Protein AF-A0A959ERG4-F1 (afdb_monomer)

Structure (mmCIF, N/CA/C/O backbone):
data_AF-A0A959ERG4-F1
#
_entry.id   AF-A0A959ERG4-F1
#
loop_
_atom_site.group_PDB
_atom_site.id
_atom_site.type_symbol
_atom_site.label_atom_id
_atom_site.label_alt_id
_atom_site.label_comp_id
_atom_site.label_asym_id
_atom_site.label_entity_id
_atom_site.label_seq_id
_atom_site.pdbx_PDB_ins_code
_atom_site.Cartn_x
_atom_site.Cartn_y
_atom_site.Cartn_z
_atom_site.occupancy
_atom_site.B_iso_or_equiv
_atom_site.auth_seq_id
_atom_site.auth_comp_id
_atom_site.auth_asym_id
_atom_site.auth_atom_id
_atom_site.pdbx_PDB_model_num
ATOM 1 N N . THR A 1 1 ? 15.433 18.569 -27.562 1.00 82.06 1 THR A N 1
ATOM 2 C CA . THR A 1 1 ? 14.697 19.098 -26.391 1.00 82.06 1 THR A CA 1
ATOM 3 C C . THR A 1 1 ? 14.035 17.943 -25.665 1.00 82.06 1 THR A C 1
ATOM 5 O O . THR A 1 1 ? 13.613 16.996 -26.317 1.00 82.06 1 THR A O 1
ATOM 8 N N . ILE A 1 2 ? 14.019 17.959 -24.331 1.00 89.12 2 ILE A N 1
ATOM 9 C CA . ILE A 1 2 ? 13.422 16.884 -23.520 1.00 89.12 2 ILE A CA 1
ATOM 10 C C . ILE A 1 2 ? 11.922 17.159 -23.371 1.00 89.12 2 ILE A C 1
ATOM 12 O O . ILE A 1 2 ? 11.531 18.293 -23.114 1.00 89.12 2 ILE A O 1
ATOM 16 N N . ASN A 1 3 ? 11.083 16.135 -23.542 1.00 95.19 3 ASN A N 1
ATOM 17 C CA . ASN A 1 3 ? 9.641 16.254 -23.331 1.00 95.19 3 ASN A CA 1
ATOM 18 C C . ASN A 1 3 ? 9.322 16.288 -21.826 1.00 95.19 3 ASN A C 1
ATOM 20 O O . ASN A 1 3 ? 9.803 15.438 -21.074 1.00 95.19 3 ASN A O 1
ATOM 24 N N . ASN A 1 4 ? 8.458 17.214 -21.402 1.00 95.62 4 ASN A N 1
ATOM 25 C CA . ASN A 1 4 ? 8.018 17.360 -20.010 1.00 95.62 4 ASN A CA 1
ATOM 26 C C . ASN A 1 4 ? 7.437 16.068 -19.416 1.00 95.62 4 ASN A C 1
ATOM 28 O O . ASN A 1 4 ? 7.627 15.821 -18.228 1.00 95.62 4 ASN A O 1
ATOM 32 N N . LYS A 1 5 ? 6.826 15.198 -20.235 1.00 95.00 5 LYS A N 1
ATOM 33 C CA . LYS A 1 5 ? 6.317 13.892 -19.781 1.00 95.00 5 LYS A CA 1
ATOM 34 C C . LYS A 1 5 ? 7.391 13.042 -19.095 1.00 95.00 5 LYS A C 1
ATOM 36 O O . LYS A 1 5 ? 7.087 12.317 -18.156 1.00 95.00 5 LYS A O 1
ATOM 41 N N . HIS A 1 6 ? 8.650 13.122 -19.533 1.00 93.38 6 HIS A N 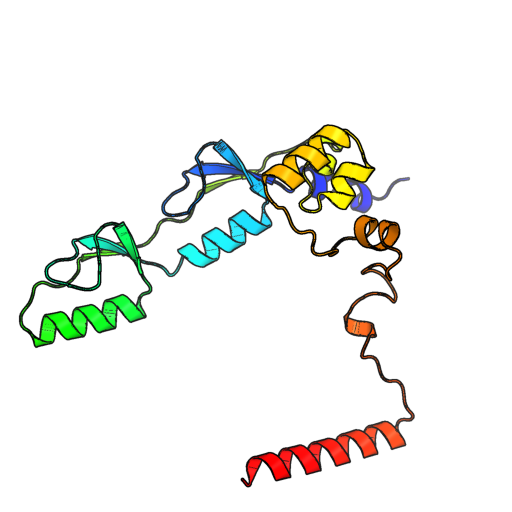1
ATOM 42 C CA . HIS A 1 6 ? 9.737 12.362 -18.904 1.00 93.38 6 HIS A CA 1
ATOM 43 C C . HIS A 1 6 ? 10.041 12.882 -17.496 1.00 93.38 6 HIS A C 1
ATOM 45 O O . HIS A 1 6 ? 10.250 12.095 -16.576 1.00 93.38 6 HIS A O 1
ATOM 51 N N . ILE A 1 7 ? 10.027 14.205 -17.328 1.00 93.81 7 ILE A N 1
ATOM 52 C CA . ILE A 1 7 ? 10.263 14.857 -16.038 1.00 93.81 7 ILE A CA 1
ATOM 53 C C . ILE A 1 7 ? 9.103 14.547 -15.087 1.00 93.81 7 ILE A C 1
ATOM 55 O O . ILE A 1 7 ? 9.338 14.167 -13.945 1.00 93.81 7 ILE A O 1
ATOM 59 N N . GLU A 1 8 ? 7.862 14.615 -15.569 1.00 95.31 8 GLU A N 1
ATOM 60 C CA . GLU A 1 8 ? 6.663 14.302 -14.785 1.00 95.31 8 GLU A CA 1
ATOM 61 C C . GLU A 1 8 ? 6.685 12.869 -14.238 1.00 95.31 8 GLU A C 1
ATOM 63 O O . GLU A 1 8 ? 6.425 12.646 -13.056 1.00 95.31 8 GLU A O 1
ATOM 68 N N . VAL A 1 9 ? 7.068 11.893 -15.068 1.00 93.75 9 VAL A N 1
ATOM 69 C CA . VAL A 1 9 ? 7.185 10.493 -14.633 1.00 93.75 9 VAL A CA 1
ATOM 70 C C . VAL A 1 9 ? 8.247 10.335 -13.540 1.00 93.75 9 VAL A C 1
ATOM 72 O O . VAL A 1 9 ? 8.024 9.581 -12.593 1.00 93.75 9 VAL A O 1
ATOM 75 N N . ILE A 1 10 ? 9.369 11.060 -13.618 1.00 92.88 10 ILE A N 1
ATOM 76 C CA . ILE A 1 10 ? 10.417 11.036 -12.583 1.00 92.88 10 ILE A CA 1
ATOM 77 C C . ILE A 1 10 ? 9.920 11.686 -11.287 1.00 92.88 10 ILE A C 1
ATOM 79 O O . ILE A 1 10 ? 10.049 11.092 -10.217 1.00 92.88 10 ILE A O 1
ATOM 83 N N . VAL A 1 11 ? 9.303 12.868 -11.370 1.00 93.62 11 VAL A N 1
ATOM 84 C CA . VAL A 1 11 ? 8.758 13.579 -10.200 1.00 93.62 11 VAL A CA 1
ATOM 85 C C . VAL A 1 11 ? 7.672 12.745 -9.518 1.00 93.62 11 VAL A C 1
ATOM 87 O O . VAL A 1 11 ? 7.638 12.653 -8.292 1.00 93.62 11 VAL A O 1
ATOM 90 N N . ARG A 1 12 ? 6.847 12.029 -10.291 1.00 92.56 12 ARG A N 1
ATOM 91 C CA . ARG A 1 12 ? 5.874 11.075 -9.746 1.00 92.56 12 ARG A CA 1
ATOM 92 C C . ARG A 1 12 ? 6.537 9.973 -8.913 1.00 92.56 12 ARG A C 1
ATOM 94 O O . ARG A 1 12 ? 5.977 9.587 -7.892 1.00 92.56 12 ARG A O 1
ATOM 101 N N . GLN A 1 13 ? 7.714 9.479 -9.307 1.00 91.31 13 GLN A N 1
ATOM 102 C CA . GLN A 1 13 ? 8.467 8.504 -8.502 1.00 91.31 13 GLN A CA 1
ATOM 103 C C . GLN A 1 13 ? 9.079 9.128 -7.240 1.00 91.31 13 GLN A C 1
ATOM 105 O O . GLN A 1 13 ? 9.185 8.459 -6.213 1.00 91.31 13 GLN A O 1
ATOM 110 N N . MET A 1 14 ? 9.439 10.411 -7.285 1.00 94.06 14 MET A N 1
ATOM 111 C CA . MET A 1 14 ? 9.925 11.154 -6.117 1.00 94.06 14 MET A CA 1
ATOM 112 C C . MET A 1 14 ? 8.823 11.403 -5.071 1.00 94.06 14 MET A C 1
ATOM 114 O O . MET A 1 14 ? 9.128 11.475 -3.884 1.00 94.06 14 MET A O 1
ATOM 118 N N . MET A 1 15 ? 7.553 11.476 -5.489 1.00 92.69 15 MET A N 1
ATOM 119 C CA . MET A 1 15 ? 6.373 11.689 -4.629 1.00 92.69 15 MET A CA 1
ATOM 120 C C . MET A 1 15 ? 5.584 10.402 -4.312 1.00 92.69 15 MET A C 1
ATOM 122 O O . MET A 1 15 ? 4.382 10.449 -4.044 1.00 92.69 15 MET A O 1
ATOM 126 N N . ARG A 1 16 ? 6.220 9.226 -4.389 1.00 91.38 16 ARG A N 1
ATOM 127 C CA . ARG A 1 16 ? 5.531 7.932 -4.209 1.00 91.38 16 ARG A CA 1
ATOM 128 C C . ARG A 1 16 ? 5.074 7.669 -2.767 1.00 91.38 16 ARG A C 1
ATOM 130 O O . ARG A 1 16 ? 4.177 6.859 -2.555 1.00 91.38 16 ARG A O 1
ATOM 137 N N . ARG A 1 17 ? 5.673 8.351 -1.788 1.00 92.75 17 ARG A N 1
ATOM 138 C CA . ARG A 1 17 ? 5.403 8.164 -0.357 1.00 92.75 17 ARG A CA 1
ATOM 139 C C . ARG A 1 17 ? 4.679 9.364 0.238 1.00 92.75 17 ARG A C 1
ATOM 141 O O . ARG A 1 17 ? 4.804 10.488 -0.250 1.00 92.75 17 ARG A O 1
ATOM 148 N N . VAL A 1 18 ? 3.940 9.101 1.302 1.00 94.94 18 VAL A N 1
ATOM 149 C CA . VAL A 1 18 ? 3.249 10.108 2.110 1.00 94.94 18 VAL A CA 1
ATOM 150 C C . VAL A 1 18 ? 3.709 9.983 3.555 1.00 94.94 18 VAL A C 1
ATOM 152 O O . VAL A 1 18 ? 4.117 8.901 3.979 1.00 94.94 18 VAL A O 1
ATOM 155 N N . GLN A 1 19 ? 3.701 11.093 4.282 1.00 95.81 19 GLN A N 1
ATOM 156 C CA . GLN A 1 19 ? 3.965 11.121 5.713 1.00 95.81 19 GLN A CA 1
ATOM 157 C C . GLN A 1 19 ? 2.633 11.209 6.453 1.00 95.81 19 GLN A C 1
ATOM 159 O O . GLN A 1 19 ? 1.814 12.066 6.129 1.00 95.81 19 GLN A O 1
ATOM 164 N N . ILE A 1 20 ? 2.412 10.311 7.407 1.00 96.88 20 ILE A N 1
ATOM 165 C CA . ILE A 1 20 ? 1.188 10.283 8.209 1.00 96.88 20 ILE A CA 1
ATOM 166 C C . ILE A 1 20 ? 1.205 11.449 9.198 1.00 96.88 20 ILE A C 1
ATOM 168 O O . ILE A 1 20 ? 2.180 11.619 9.930 1.00 96.88 20 ILE A O 1
ATOM 172 N N . GLU A 1 21 ? 0.137 12.245 9.197 1.00 95.62 21 GLU A N 1
ATOM 173 C CA . GLU A 1 21 ? -0.056 13.360 10.132 1.00 95.62 21 GLU A CA 1
ATOM 174 C C . GLU A 1 21 ? -0.930 12.929 11.307 1.00 95.62 21 GLU A C 1
ATOM 176 O O . GLU A 1 21 ? -0.512 13.059 12.447 1.00 95.62 21 GLU A O 1
ATOM 181 N N . ASP A 1 22 ? -2.097 12.346 11.034 1.00 94.31 22 ASP A N 1
ATOM 182 C CA . ASP A 1 22 ? -2.962 11.736 12.045 1.00 94.31 22 ASP A CA 1
ATOM 183 C C . ASP A 1 22 ? -3.301 10.302 11.609 1.00 94.31 22 ASP A C 1
ATOM 185 O O . ASP A 1 22 ? -3.833 10.112 10.510 1.00 94.31 22 ASP A O 1
ATOM 189 N N . PRO A 1 23 ? -2.991 9.273 12.416 1.00 93.44 23 PRO A N 1
ATOM 190 C CA . PRO A 1 23 ? -3.322 7.891 12.085 1.00 93.44 23 PRO A CA 1
ATOM 191 C C . PRO A 1 23 ? -4.824 7.568 12.185 1.00 93.44 23 PRO A C 1
ATOM 193 O O . PRO A 1 23 ? -5.255 6.558 11.621 1.00 93.44 23 PRO A O 1
ATOM 196 N N . GLY A 1 24 ? -5.636 8.380 12.869 1.00 91.62 24 GLY A N 1
ATOM 197 C CA . GLY A 1 24 ? -7.056 8.093 13.085 1.00 91.62 24 GLY A CA 1
ATOM 198 C C . GLY A 1 24 ? -7.283 6.717 13.728 1.00 91.62 24 GLY A C 1
ATOM 199 O O . GLY A 1 24 ? -6.637 6.362 14.712 1.00 91.62 24 GLY A O 1
ATOM 200 N N . ASP A 1 25 ? -8.188 5.920 13.150 1.00 91.50 25 ASP A N 1
ATOM 201 C CA . ASP A 1 25 ? -8.459 4.529 13.554 1.00 91.50 25 ASP A CA 1
ATOM 202 C C . ASP A 1 25 ? -7.743 3.491 12.662 1.00 91.50 25 ASP A C 1
ATOM 204 O O . ASP A 1 25 ? -8.115 2.313 12.634 1.00 91.50 25 ASP A O 1
ATOM 208 N N . THR A 1 26 ? -6.739 3.916 11.888 1.00 92.38 26 THR A N 1
ATOM 209 C CA . THR A 1 26 ? -5.926 3.012 11.063 1.00 92.38 26 THR A CA 1
ATOM 210 C C . THR A 1 26 ? -4.827 2.329 11.889 1.00 92.38 26 THR A C 1
ATOM 212 O O . THR A 1 26 ? -4.652 2.564 13.082 1.00 92.38 26 THR A O 1
ATOM 215 N N . THR A 1 27 ? -4.052 1.464 11.238 1.00 90.81 27 THR A N 1
ATOM 216 C CA . THR A 1 27 ? -2.879 0.797 11.824 1.00 90.81 27 THR A CA 1
ATOM 217 C C . THR A 1 27 ? -1.589 1.613 11.718 1.00 90.81 27 THR A C 1
ATOM 219 O O . THR A 1 27 ? -0.541 1.121 12.132 1.00 90.81 27 THR A O 1
ATOM 222 N N . PHE A 1 28 ? -1.630 2.801 11.109 1.00 94.75 28 PHE A N 1
ATOM 223 C CA . PHE A 1 28 ? -0.440 3.615 10.875 1.00 94.75 28 PHE A CA 1
ATOM 224 C C . PHE A 1 28 ? 0.087 4.263 12.155 1.00 94.75 28 PHE A C 1
ATOM 226 O O . PHE A 1 28 ? -0.643 4.443 13.129 1.00 94.75 28 PHE A O 1
ATOM 233 N N . LEU A 1 29 ? 1.362 4.654 12.127 1.00 93.94 29 LEU A N 1
ATOM 234 C CA . LEU A 1 29 ? 1.975 5.459 13.178 1.00 93.94 29 LEU A CA 1
ATOM 235 C C . LEU A 1 29 ? 2.126 6.917 12.732 1.00 93.94 29 LEU A C 1
ATOM 237 O O . LEU A 1 29 ? 2.429 7.210 11.575 1.00 93.94 29 LEU A O 1
ATOM 241 N N . GLU A 1 30 ? 1.950 7.843 13.672 1.00 93.88 30 GLU A N 1
ATOM 242 C CA . GLU A 1 30 ? 2.166 9.270 13.434 1.00 93.88 30 GLU A CA 1
ATOM 243 C C . GLU A 1 30 ? 3.612 9.544 12.984 1.00 93.88 30 GLU A C 1
ATOM 245 O O . GLU A 1 30 ? 4.578 9.024 13.550 1.00 93.88 30 GLU A O 1
ATOM 250 N N . GLY A 1 31 ? 3.771 10.347 11.931 1.00 92.81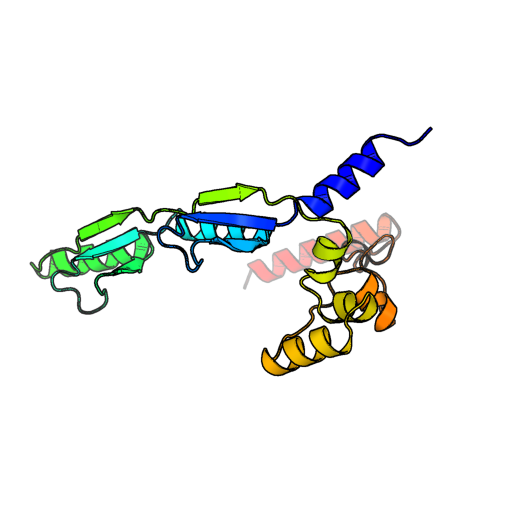 31 GLY A N 1
ATOM 251 C CA . GLY A 1 31 ? 5.065 10.686 11.342 1.00 92.81 31 GLY A CA 1
ATOM 252 C C . GLY A 1 31 ? 5.698 9.582 10.490 1.00 92.81 31 GLY A C 1
ATOM 253 O O . GLY A 1 31 ? 6.757 9.813 9.895 1.00 92.81 31 GLY A O 1
ATOM 254 N N . GLU A 1 32 ? 5.074 8.406 10.387 1.00 92.62 32 GLU A N 1
ATOM 255 C CA . GLU A 1 32 ? 5.557 7.315 9.549 1.00 92.62 32 GLU A CA 1
ATOM 256 C C . GLU A 1 32 ? 5.482 7.684 8.062 1.00 92.62 32 GLU A C 1
ATOM 258 O O . GLU A 1 32 ? 4.521 8.291 7.588 1.00 92.62 32 GLU A O 1
ATOM 263 N N . ALA A 1 33 ? 6.511 7.309 7.299 1.00 92.50 33 ALA A N 1
ATOM 264 C CA . ALA A 1 33 ? 6.492 7.434 5.849 1.00 92.50 33 ALA A CA 1
ATOM 265 C C . ALA A 1 33 ? 6.011 6.119 5.231 1.00 92.50 33 ALA A C 1
ATOM 267 O O . ALA A 1 33 ? 6.747 5.132 5.240 1.00 92.50 33 ALA A O 1
ATOM 268 N N . VAL A 1 34 ? 4.838 6.117 4.611 1.00 93.00 34 VAL A N 1
ATOM 269 C CA . VAL A 1 34 ? 4.248 4.925 3.982 1.00 93.00 34 VAL A CA 1
ATOM 270 C C . VAL A 1 34 ? 4.125 5.100 2.472 1.00 93.00 34 VAL A C 1
ATOM 272 O O . VAL A 1 34 ? 4.256 6.205 1.935 1.00 93.00 34 VAL A O 1
ATOM 275 N N . GLU A 1 35 ? 3.949 3.997 1.751 1.00 92.56 35 GLU A N 1
ATOM 276 C CA . GLU A 1 35 ? 3.668 4.053 0.317 1.00 92.56 35 GLU A CA 1
ATOM 277 C C . GLU A 1 35 ? 2.277 4.645 0.080 1.00 92.56 35 GLU A C 1
ATOM 279 O O . GLU A 1 35 ? 1.311 4.287 0.748 1.00 92.56 35 GLU A O 1
ATOM 284 N N . LYS A 1 36 ? 2.152 5.543 -0.905 1.00 92.56 36 LYS A N 1
ATOM 285 C CA . LYS A 1 36 ? 0.877 6.222 -1.178 1.00 92.56 36 LYS A CA 1
ATOM 286 C C . LYS A 1 36 ? -0.251 5.240 -1.504 1.00 92.56 36 LYS A C 1
ATOM 288 O O . LYS A 1 36 ? -1.396 5.511 -1.170 1.00 92.56 36 LYS A O 1
ATOM 293 N N . TRP A 1 37 ? 0.063 4.127 -2.170 1.00 91.88 37 TRP A N 1
ATOM 294 C CA . TRP A 1 37 ? -0.926 3.093 -2.478 1.00 91.88 37 TRP A CA 1
ATOM 295 C C . TRP A 1 37 ? -1.451 2.406 -1.213 1.00 91.88 37 TRP A C 1
ATOM 297 O O . TRP A 1 37 ? -2.657 2.312 -1.041 1.00 91.88 37 TRP A O 1
ATOM 307 N N . GLU A 1 38 ? -0.552 2.003 -0.314 1.00 91.50 38 GLU A N 1
ATOM 308 C CA . GLU A 1 38 ? -0.899 1.359 0.959 1.00 91.50 38 GLU A CA 1
ATOM 309 C C . GLU A 1 38 ? -1.727 2.290 1.854 1.00 91.50 38 GLU A C 1
ATOM 311 O O . GLU A 1 38 ? -2.714 1.865 2.446 1.00 91.50 38 GLU A O 1
ATOM 316 N N . PHE A 1 39 ? -1.384 3.582 1.883 1.00 94.69 39 PHE A N 1
ATOM 317 C CA . PHE A 1 39 ? -2.182 4.603 2.564 1.00 94.69 39 PHE A CA 1
ATOM 318 C C . PHE A 1 39 ? -3.617 4.683 2.030 1.00 94.69 39 PHE A C 1
ATOM 320 O O . PHE A 1 39 ? -4.564 4.684 2.812 1.00 94.69 39 PHE A O 1
ATOM 327 N N . VAL A 1 40 ? -3.778 4.748 0.704 1.00 93.88 40 VAL A N 1
ATOM 328 C CA . VAL A 1 40 ? -5.104 4.830 0.070 1.00 93.88 40 VAL A CA 1
ATOM 329 C C . VAL A 1 40 ? -5.907 3.558 0.339 1.00 93.88 40 VAL A C 1
ATOM 331 O O . VAL A 1 40 ? -7.040 3.650 0.790 1.00 93.88 40 VAL A O 1
ATOM 334 N N . GLU A 1 41 ? -5.303 2.386 0.146 1.00 93.69 41 GLU A N 1
ATOM 335 C CA . GLU A 1 41 ? -5.949 1.090 0.372 1.00 93.69 41 GLU A CA 1
ATOM 336 C C . GLU A 1 41 ? -6.433 0.926 1.821 1.00 93.69 41 GLU A C 1
ATOM 338 O O . GLU A 1 41 ? -7.569 0.512 2.060 1.00 93.69 41 GLU A O 1
ATOM 343 N N . GLN A 1 42 ? -5.605 1.306 2.796 1.00 92.81 42 GLN A N 1
ATOM 344 C CA . GLN A 1 42 ? -5.966 1.205 4.208 1.00 92.81 42 GLN A CA 1
ATOM 345 C C . GLN A 1 42 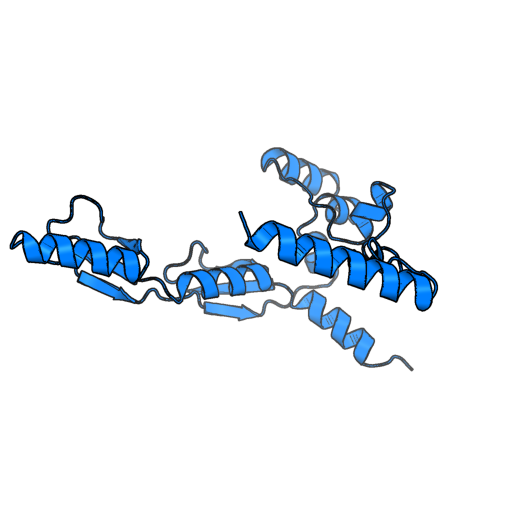? -7.056 2.208 4.608 1.00 92.81 42 GLN A C 1
ATOM 347 O O . GLN A 1 42 ? -7.947 1.875 5.394 1.00 92.81 42 GLN A O 1
ATOM 352 N N . ASN A 1 43 ? -7.023 3.422 4.057 1.00 93.19 43 ASN A N 1
ATOM 353 C CA . ASN A 1 43 ? -8.067 4.415 4.296 1.00 93.19 43 ASN A CA 1
ATOM 354 C C . ASN A 1 43 ? -9.409 3.996 3.693 1.00 93.19 43 ASN A C 1
ATOM 356 O O . ASN A 1 43 ? -10.433 4.114 4.367 1.00 93.19 43 ASN A O 1
ATOM 360 N N . ASP A 1 44 ? -9.399 3.454 2.475 1.00 92.81 44 ASP A N 1
ATOM 361 C CA . ASP A 1 44 ? -10.597 2.917 1.828 1.00 92.81 44 ASP A CA 1
ATOM 362 C C . ASP A 1 44 ? -11.181 1.754 2.651 1.00 92.81 44 ASP A C 1
ATOM 364 O O . ASP A 1 44 ? -12.394 1.664 2.841 1.00 92.81 44 ASP A O 1
ATOM 368 N N . TRP A 1 45 ? -10.329 0.897 3.228 1.00 90.62 45 TRP A N 1
ATOM 369 C CA . TRP A 1 45 ? -10.764 -0.202 4.098 1.00 90.62 45 TRP A CA 1
ATOM 370 C C . TRP A 1 45 ? -11.385 0.263 5.425 1.00 90.62 45 TRP A C 1
ATOM 372 O O . TRP A 1 45 ? -12.299 -0.392 5.942 1.00 90.62 45 TRP A O 1
ATOM 382 N N . ILE A 1 46 ? -10.890 1.363 6.002 1.00 90.88 46 ILE A N 1
ATOM 383 C CA . ILE A 1 46 ? -11.420 1.943 7.247 1.00 90.88 46 ILE A CA 1
ATOM 384 C C . ILE A 1 46 ? -12.729 2.702 7.015 1.00 90.88 46 ILE A C 1
ATOM 386 O O . ILE A 1 46 ? -13.585 2.680 7.899 1.00 90.88 46 ILE A O 1
ATOM 390 N N . TYR A 1 47 ? -12.913 3.328 5.852 1.00 87.94 47 TYR A N 1
ATOM 391 C CA . TYR A 1 47 ? -14.015 4.259 5.583 1.00 87.94 47 TYR A CA 1
ATOM 392 C C . TYR A 1 47 ? -15.413 3.706 5.931 1.00 87.94 47 TYR A C 1
ATOM 394 O O . TYR A 1 47 ? -16.225 4.393 6.550 1.00 87.94 47 TYR A O 1
ATOM 402 N N . ASP A 1 48 ? -15.680 2.434 5.622 1.00 87.69 48 ASP A N 1
ATOM 403 C CA . ASP A 1 48 ? -16.986 1.797 5.867 1.00 87.69 48 ASP A CA 1
ATOM 404 C C . ASP A 1 48 ? -17.138 1.173 7.268 1.00 87.69 48 ASP A C 1
ATOM 406 O O . ASP A 1 48 ? -18.184 0.598 7.611 1.00 87.69 48 ASP A O 1
ATOM 410 N N . LYS A 1 49 ? -16.098 1.247 8.101 1.00 91.00 49 LYS A N 1
ATOM 411 C CA . LYS A 1 49 ? -16.077 0.613 9.420 1.00 91.00 49 LYS A CA 1
ATOM 412 C C . LYS A 1 49 ? -16.598 1.536 10.504 1.00 91.00 49 LYS A C 1
ATOM 414 O O . LYS A 1 49 ? -16.614 2.760 10.398 1.00 91.00 49 LYS A O 1
ATOM 419 N N . LYS A 1 50 ? -17.055 0.905 11.581 1.00 90.88 50 LYS A N 1
ATOM 420 C CA . LYS A 1 50 ? -17.531 1.562 12.793 1.00 90.88 50 LYS A CA 1
ATOM 421 C C . LYS A 1 50 ? -16.681 1.098 13.963 1.00 90.88 50 LYS A C 1
ATOM 423 O O . LYS A 1 50 ? -16.316 -0.075 14.035 1.00 90.88 50 LYS A O 1
ATOM 428 N N . VAL A 1 51 ? -16.378 2.012 14.871 1.00 90.75 51 VAL A N 1
ATOM 429 C CA . VAL A 1 51 ? -15.653 1.718 16.106 1.00 90.75 51 VAL A CA 1
ATOM 430 C C . VAL A 1 51 ? -16.663 1.604 17.236 1.00 90.75 51 VAL A C 1
ATOM 432 O O . VAL A 1 51 ? -17.494 2.494 17.438 1.00 90.75 51 VAL A O 1
ATOM 435 N N . VAL A 1 52 ? -16.600 0.502 17.978 1.00 90.94 52 VAL A N 1
ATOM 436 C CA . VAL A 1 52 ? -17.421 0.306 19.176 1.00 90.94 52 VAL A CA 1
ATOM 437 C C . VAL A 1 52 ? -16.900 1.216 20.286 1.00 90.94 52 VAL A C 1
ATOM 439 O O . VAL A 1 52 ? -15.754 1.083 20.703 1.00 90.94 52 VAL A O 1
ATOM 442 N N . VAL A 1 53 ? -17.726 2.140 20.772 1.00 89.25 53 VAL A N 1
ATOM 443 C CA . VAL A 1 53 ? -17.374 3.002 21.916 1.00 89.25 53 VAL A CA 1
ATOM 444 C C . VAL A 1 53 ? -17.703 2.284 23.218 1.00 89.25 53 VAL A C 1
ATOM 446 O O . VAL A 1 53 ? -16.909 2.288 24.152 1.00 89.25 53 VAL A O 1
ATOM 449 N N . ASP A 1 54 ? -18.864 1.635 23.251 1.00 85.81 54 ASP A N 1
ATOM 450 C CA . ASP A 1 54 ? -19.370 0.918 24.412 1.00 85.81 54 ASP A CA 1
ATOM 451 C C . ASP A 1 54 ? -20.056 -0.365 23.943 1.00 85.81 54 ASP A C 1
ATOM 453 O O . ASP A 1 54 ? -20.921 -0.334 23.063 1.00 85.81 54 ASP A O 1
ATOM 457 N N . ALA A 1 55 ? -19.625 -1.492 24.504 1.00 82.56 55 ALA A N 1
ATOM 458 C CA . ALA A 1 55 ? -20.098 -2.819 24.130 1.00 82.56 55 ALA A CA 1
ATOM 459 C C . ALA A 1 55 ? -21.440 -3.192 24.783 1.00 82.56 55 ALA A C 1
ATOM 461 O O . ALA A 1 55 ? -22.030 -4.197 24.376 1.00 82.56 55 ALA A O 1
ATOM 462 N N . GLY A 1 56 ? -21.928 -2.409 25.756 1.00 84.69 56 GLY A N 1
ATOM 463 C CA . GLY A 1 56 ? -23.136 -2.746 26.513 1.00 84.69 56 GLY A CA 1
ATOM 464 C C . GLY A 1 56 ? -23.022 -4.149 27.120 1.00 84.69 56 GLY A C 1
ATOM 465 O O . GLY A 1 56 ? -22.025 -4.472 27.765 1.00 84.69 56 GLY A O 1
ATOM 466 N N . GLU A 1 57 ? -24.001 -5.017 26.838 1.00 80.06 57 GLU A N 1
ATOM 467 C CA . GLU A 1 57 ? -23.996 -6.430 27.262 1.00 80.06 57 GLU A CA 1
ATOM 468 C C . GLU A 1 57 ? -23.713 -7.429 26.117 1.00 80.06 57 GLU A C 1
ATOM 470 O O . GLU A 1 57 ? -24.085 -8.611 26.189 1.00 80.06 57 GLU A O 1
ATOM 475 N N . SER A 1 58 ? -23.066 -6.985 25.032 1.00 77.38 58 SER A N 1
ATOM 476 C CA . SER A 1 58 ? -22.611 -7.903 23.980 1.00 77.38 58 SER A CA 1
ATOM 477 C C . SER A 1 58 ? -21.506 -8.819 24.501 1.00 77.38 58 SER A C 1
ATOM 479 O O . SER A 1 58 ? -20.492 -8.369 25.025 1.00 77.38 58 SER A O 1
ATOM 481 N N . ALA A 1 59 ? -21.656 -10.128 24.285 1.00 77.62 59 ALA A N 1
ATOM 482 C CA . ALA A 1 59 ? -20.593 -11.097 24.559 1.00 77.62 59 ALA A CA 1
ATOM 483 C C . ALA A 1 59 ? -19.551 -11.177 23.426 1.00 77.62 59 ALA A C 1
ATOM 485 O O . ALA A 1 59 ? -18.488 -11.773 23.602 1.00 77.62 59 ALA A O 1
ATOM 486 N N . LYS A 1 60 ? -19.866 -10.624 22.245 1.00 82.94 60 LYS A N 1
ATOM 487 C CA . LYS A 1 60 ? -19.047 -10.762 21.032 1.00 82.94 60 LYS A CA 1
ATOM 488 C C . LYS A 1 60 ? -18.222 -9.525 20.718 1.00 82.94 60 LYS A C 1
ATOM 490 O O . LYS A 1 60 ? -17.126 -9.666 20.180 1.00 82.94 60 LYS A O 1
ATOM 495 N N . LEU A 1 61 ? -18.749 -8.338 21.009 1.00 86.31 61 LEU A N 1
ATOM 496 C CA . LEU A 1 61 ? -18.097 -7.074 20.689 1.00 86.31 61 LEU A CA 1
ATOM 497 C C . LEU A 1 61 ? -17.378 -6.511 21.909 1.00 86.31 61 LEU A C 1
ATOM 499 O O . LEU A 1 61 ? -17.860 -6.615 23.033 1.00 86.31 61 LEU A O 1
ATOM 503 N N . ARG A 1 62 ? -16.209 -5.912 21.678 1.00 87.38 62 ARG A N 1
ATOM 504 C CA . ARG A 1 62 ? -15.429 -5.226 22.715 1.00 87.38 62 ARG A CA 1
ATOM 505 C C . ARG A 1 62 ? -15.296 -3.738 22.385 1.00 87.38 62 ARG A C 1
ATOM 507 O O . ARG A 1 62 ? -15.226 -3.400 21.201 1.00 87.38 62 ARG A O 1
ATOM 514 N N . PRO A 1 63 ? -15.215 -2.852 23.395 1.00 87.88 63 PRO A N 1
ATOM 515 C CA . PRO A 1 63 ? -14.896 -1.446 23.166 1.00 87.88 63 PRO A CA 1
ATOM 516 C C . PRO A 1 63 ? -13.570 -1.300 22.406 1.00 87.88 63 PRO A C 1
ATOM 518 O O . PRO A 1 63 ? -12.616 -2.032 22.666 1.00 87.88 63 PRO A O 1
ATOM 521 N N . GLY A 1 64 ? -13.526 -0.383 21.442 1.00 86.06 64 GLY A N 1
ATOM 522 C CA . GLY A 1 64 ? -12.388 -0.139 20.552 1.00 86.06 64 GLY A CA 1
ATOM 523 C C . GLY A 1 64 ? -12.311 -1.053 19.324 1.00 86.06 64 GLY A C 1
ATOM 524 O O . GLY A 1 64 ? -11.447 -0.854 18.475 1.00 86.06 64 GLY A O 1
ATOM 525 N N . GLN A 1 65 ? -13.196 -2.043 19.180 1.00 87.81 65 GLN A N 1
ATOM 526 C CA . GLN A 1 65 ? -13.169 -2.945 18.029 1.00 87.81 65 GLN A CA 1
ATOM 527 C C . GLN A 1 65 ? -13.744 -2.282 16.767 1.00 87.81 65 GLN A C 1
ATOM 529 O O . GLN A 1 65 ? -14.837 -1.711 16.792 1.00 87.81 65 GLN A O 1
ATOM 534 N N . LEU A 1 66 ? -13.030 -2.429 15.647 1.00 89.38 66 LEU A N 1
ATOM 535 C CA . LEU A 1 66 ? -13.509 -2.086 14.308 1.00 89.38 66 LEU A CA 1
ATOM 536 C C . LEU A 1 66 ? -14.447 -3.176 13.788 1.00 89.38 66 LEU A C 1
ATOM 538 O O . LEU A 1 66 ? -14.055 -4.334 13.627 1.00 89.38 66 LEU A O 1
ATOM 542 N N . VAL A 1 67 ? -15.681 -2.795 13.485 1.00 90.00 67 VAL A N 1
ATOM 543 C CA . VAL A 1 67 ? -16.727 -3.702 13.010 1.00 90.00 67 VAL A CA 1
ATOM 544 C C . VAL A 1 67 ? -17.393 -3.167 11.756 1.00 90.00 67 VAL A C 1
ATOM 546 O O . VAL A 1 67 ? -17.437 -1.964 11.497 1.00 90.00 67 VAL A O 1
ATOM 549 N N . THR A 1 68 ? -17.927 -4.084 10.957 1.00 91.88 68 THR A N 1
ATOM 550 C CA . THR A 1 68 ? -18.755 -3.711 9.807 1.00 91.88 68 THR A CA 1
ATOM 551 C C . THR A 1 68 ? -20.160 -3.323 10.261 1.00 91.88 68 THR A C 1
ATOM 553 O O . THR A 1 68 ? -20.676 -3.833 11.260 1.00 91.88 68 THR A O 1
ATOM 556 N N . VAL A 1 69 ? -20.832 -2.475 9.477 1.00 88.19 69 VAL A N 1
ATOM 557 C CA . VAL A 1 69 ? -22.233 -2.087 9.723 1.00 88.19 69 VAL A CA 1
ATOM 558 C C . VAL A 1 69 ? -23.150 -3.311 9.833 1.00 88.19 69 VAL A C 1
ATOM 560 O O . VAL A 1 69 ? -24.076 -3.326 10.643 1.00 88.19 69 VAL A O 1
ATOM 563 N N . ARG A 1 70 ? -22.882 -4.361 9.049 1.00 89.62 70 ARG A N 1
ATOM 564 C CA . ARG A 1 70 ? -23.653 -5.609 9.074 1.00 89.62 70 ARG A CA 1
ATOM 565 C C . ARG A 1 70 ? -23.531 -6.333 10.415 1.00 89.62 70 ARG A C 1
ATOM 567 O O . ARG A 1 70 ? -24.552 -6.609 11.037 1.00 89.62 70 ARG A O 1
ATOM 574 N N . GLN A 1 71 ? -22.305 -6.587 10.869 1.00 88.12 71 GLN A N 1
ATOM 575 C CA . GLN A 1 71 ? -22.050 -7.271 12.144 1.00 88.12 71 GLN A CA 1
ATOM 576 C C . GLN A 1 71 ? -22.679 -6.518 13.318 1.00 88.12 71 GLN A C 1
ATOM 578 O O . GLN A 1 71 ? -23.292 -7.122 14.194 1.00 88.12 71 GLN A O 1
ATOM 583 N N . LEU A 1 72 ? -22.584 -5.187 13.300 1.00 89.06 72 LEU A N 1
ATOM 584 C CA . LEU A 1 72 ? -23.151 -4.353 14.350 1.00 89.06 72 LEU A CA 1
ATOM 585 C C . LEU A 1 72 ? -24.688 -4.403 14.370 1.00 89.06 72 LEU A C 1
ATOM 587 O O . LEU A 1 72 ? -25.293 -4.469 15.439 1.00 89.06 72 LEU A O 1
ATOM 591 N N . ARG A 1 73 ? -25.337 -4.421 13.199 1.00 87.94 73 ARG A N 1
ATOM 592 C CA . ARG A 1 73 ? -26.800 -4.569 13.093 1.00 87.94 73 ARG A CA 1
ATOM 593 C C . ARG A 1 73 ? -27.285 -5.933 13.570 1.00 87.94 73 ARG A C 1
ATOM 595 O O . ARG A 1 73 ? -28.307 -5.997 14.252 1.00 87.94 73 ARG A O 1
ATOM 602 N N . GLU A 1 74 ? -26.583 -7.004 13.210 1.00 89.75 74 GLU A N 1
ATOM 603 C CA . GLU A 1 74 ? -26.919 -8.368 13.633 1.00 89.75 74 GLU A CA 1
ATOM 604 C C . GLU A 1 74 ? -26.852 -8.497 15.163 1.00 89.75 74 GLU A C 1
ATOM 606 O O . GLU A 1 74 ? -27.805 -8.979 15.782 1.00 89.75 74 GLU A O 1
ATOM 611 N N . GLU A 1 75 ? -25.785 -7.980 15.778 1.00 87.62 75 GLU A N 1
ATOM 612 C CA . GLU A 1 75 ? -25.604 -8.019 17.231 1.00 87.62 75 GLU A CA 1
ATOM 613 C C . GLU A 1 75 ? -26.615 -7.124 17.963 1.00 87.62 75 GLU A C 1
ATOM 615 O O . GLU A 1 75 ? -27.280 -7.579 18.892 1.00 87.62 75 GLU A O 1
ATOM 620 N N . ASN A 1 76 ? -26.843 -5.891 17.497 1.00 89.62 76 ASN A N 1
ATOM 621 C CA . ASN A 1 76 ? -27.855 -5.014 18.097 1.00 89.62 76 ASN A CA 1
ATOM 622 C C . ASN A 1 76 ? -29.275 -5.586 17.973 1.00 89.62 76 ASN A C 1
ATOM 624 O O . ASN A 1 76 ? -30.093 -5.414 18.876 1.00 89.62 76 ASN A O 1
ATOM 628 N N . SER A 1 77 ? -29.571 -6.321 16.896 1.00 89.50 77 SER A N 1
ATOM 629 C CA . SER A 1 77 ? -30.851 -7.025 16.738 1.00 89.50 77 SER A CA 1
ATOM 630 C C . SER A 1 77 ? -30.981 -8.227 17.678 1.00 89.50 77 SER A C 1
ATOM 632 O O . SER A 1 77 ? -32.094 -8.614 18.034 1.00 89.50 77 SER A O 1
ATOM 634 N N . PHE A 1 78 ? -29.870 -8.858 18.062 1.00 88.88 78 PHE A N 1
ATOM 635 C CA . PHE A 1 78 ? -29.852 -9.919 19.068 1.00 88.88 78 PHE A CA 1
ATOM 636 C C . PHE A 1 78 ? -30.028 -9.354 20.482 1.00 88.88 78 PHE A C 1
ATOM 638 O O . PHE A 1 78 ? -30.854 -9.864 21.235 1.00 88.88 78 PHE A O 1
ATOM 645 N N . LEU A 1 79 ? -29.327 -8.272 20.824 1.00 87.19 79 LEU A N 1
ATOM 646 C CA . LEU A 1 79 ? -29.431 -7.620 22.134 1.00 87.19 79 LEU A CA 1
ATOM 647 C C . LEU A 1 79 ? -30.835 -7.067 22.379 1.00 87.19 79 LEU A C 1
ATOM 649 O O . LEU A 1 79 ? -31.431 -7.350 23.414 1.00 87.19 79 LEU A O 1
ATOM 653 N N . LYS A 1 80 ? -31.421 -6.409 21.370 1.00 88.19 80 LYS A N 1
ATOM 654 C CA . LYS A 1 80 ? -32.791 -5.884 21.441 1.00 88.19 80 LYS A CA 1
ATOM 655 C C . LYS A 1 80 ? -33.855 -6.976 21.609 1.00 88.19 80 LYS A C 1
ATOM 657 O O . LYS A 1 80 ? -34.888 -6.716 22.205 1.00 88.19 80 LYS A O 1
ATOM 662 N N . ARG A 1 81 ? -33.625 -8.190 21.091 1.00 88.50 81 ARG A N 1
ATOM 663 C CA . ARG A 1 81 ? -34.542 -9.336 21.276 1.00 88.50 81 ARG A CA 1
ATOM 664 C C . ARG A 1 81 ? -34.487 -9.941 22.676 1.00 88.50 81 ARG A C 1
ATOM 666 O O . ARG A 1 81 ? -35.423 -10.630 23.054 1.00 88.50 81 ARG A O 1
ATOM 673 N N . ASN A 1 82 ? -33.394 -9.723 23.398 1.00 86.81 82 ASN A N 1
ATOM 674 C CA . ASN A 1 82 ? -33.186 -10.241 24.747 1.00 86.81 82 ASN A CA 1
ATOM 675 C C . ASN A 1 82 ? -33.296 -9.133 25.813 1.00 86.81 82 ASN A C 1
ATOM 677 O O . ASN A 1 82 ? -32.805 -9.334 26.919 1.00 86.81 82 ASN A O 1
ATOM 681 N N . ASP A 1 83 ? -33.868 -7.972 25.463 1.00 84.19 83 ASP A N 1
ATOM 682 C CA . ASP A 1 83 ? -34.001 -6.784 26.323 1.00 84.19 83 ASP A CA 1
ATOM 683 C C . ASP A 1 83 ? -32.688 -6.323 26.988 1.00 84.19 83 ASP A C 1
ATOM 685 O O . ASP A 1 83 ? -32.681 -5.809 28.105 1.00 84.19 83 ASP A O 1
ATOM 689 N N . ARG A 1 84 ? -31.560 -6.492 26.286 1.00 86.69 84 ARG A N 1
ATOM 690 C CA . ARG A 1 84 ? -30.229 -6.067 26.744 1.00 86.69 84 ARG A CA 1
ATOM 691 C C . ARG A 1 84 ? -29.830 -4.713 26.176 1.00 86.69 84 ARG A C 1
ATOM 693 O O . ARG A 1 84 ? -30.321 -4.294 25.123 1.00 86.69 84 ARG A O 1
ATOM 700 N N . GLU A 1 85 ? -28.879 -4.057 26.836 1.00 84.44 85 GLU A N 1
ATOM 701 C CA . GLU A 1 85 ? -28.333 -2.787 26.360 1.00 84.44 85 GLU A CA 1
ATOM 702 C C . GLU A 1 85 ? -27.627 -2.936 25.005 1.00 84.44 85 GLU A C 1
ATOM 704 O O . GLU A 1 85 ? -26.803 -3.828 24.795 1.00 84.44 85 GLU A O 1
ATOM 709 N N . ILE A 1 86 ? -27.973 -2.038 24.078 1.00 86.06 86 ILE A N 1
ATOM 710 C CA . ILE A 1 86 ? -27.431 -1.996 22.717 1.00 86.06 86 ILE A CA 1
ATOM 711 C C . ILE A 1 86 ? -26.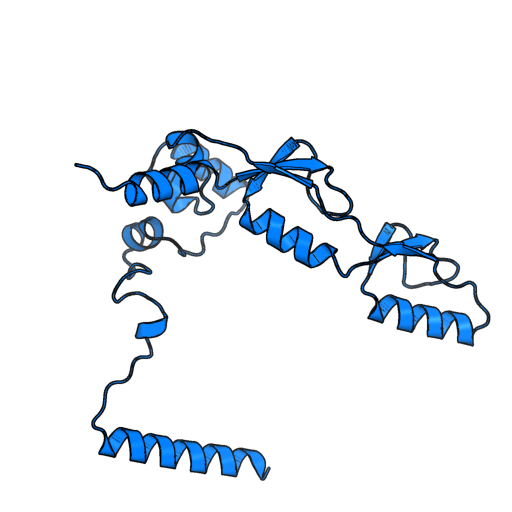009 -1.431 22.684 1.00 86.06 86 ILE A C 1
ATOM 713 O O . ILE A 1 86 ? -25.638 -0.567 23.476 1.00 86.06 86 ILE A O 1
ATOM 717 N N . VAL A 1 87 ? -25.239 -1.861 21.686 1.00 89.00 87 VAL A N 1
ATOM 718 C CA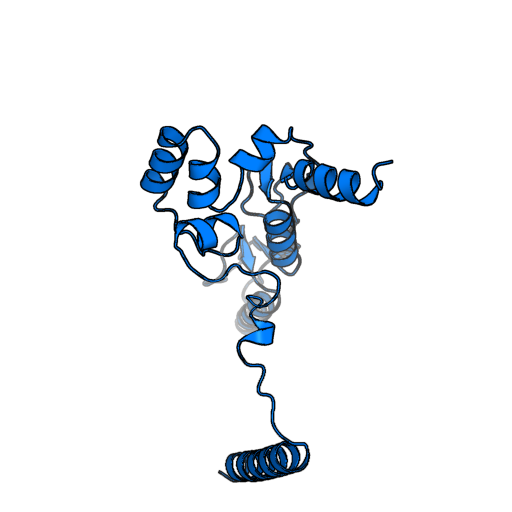 . VAL A 1 87 ? -23.868 -1.398 21.458 1.00 89.00 87 VAL A CA 1
ATOM 719 C C . VAL A 1 87 ? -23.882 0.030 20.915 1.00 89.00 87 VAL A C 1
ATOM 721 O O . VAL A 1 87 ? -24.523 0.307 19.893 1.00 89.00 87 VAL A O 1
ATOM 724 N N . LYS A 1 88 ? -23.130 0.930 21.559 1.00 90.31 88 LYS A N 1
ATOM 725 C CA . LYS A 1 88 ? -22.901 2.296 21.065 1.00 90.31 88 LYS A CA 1
ATOM 726 C C . LYS A 1 88 ? -21.663 2.314 20.180 1.00 90.31 88 LYS A C 1
ATOM 728 O O . LYS A 1 88 ? -20.617 1.761 20.525 1.00 90.31 88 LYS A O 1
ATOM 733 N N . PHE A 1 89 ? -21.764 2.991 19.047 1.00 91.31 89 PHE A N 1
ATOM 734 C CA . PHE A 1 89 ? -20.695 3.055 18.060 1.00 91.31 89 PHE A CA 1
ATOM 735 C C . PHE A 1 89 ? -20.535 4.459 17.497 1.00 91.31 89 PHE A C 1
ATOM 737 O O . PHE A 1 89 ? -21.464 5.266 17.530 1.00 91.31 89 PHE A O 1
ATOM 744 N N . ARG A 1 90 ? -19.346 4.717 16.962 1.00 92.62 90 ARG A N 1
ATOM 745 C CA . ARG A 1 90 ? -19.031 5.893 16.155 1.00 92.62 90 ARG A CA 1
ATOM 746 C C . ARG A 1 90 ? -18.469 5.466 14.806 1.00 92.62 90 ARG A C 1
ATOM 748 O O . ARG A 1 90 ? -18.054 4.319 14.625 1.00 92.62 90 ARG A O 1
ATOM 755 N N . ASP A 1 91 ? -18.426 6.407 13.882 1.00 90.94 91 ASP A N 1
ATOM 756 C CA . ASP A 1 91 ? -17.789 6.205 12.588 1.00 90.94 91 ASP A CA 1
ATOM 757 C C . ASP A 1 91 ? -16.267 6.160 12.756 1.00 90.94 91 ASP A C 1
ATOM 759 O O . ASP A 1 91 ? -15.709 6.868 13.604 1.00 90.94 91 ASP A O 1
ATOM 763 N N . ALA A 1 92 ? -15.615 5.268 12.007 1.00 92.50 92 ALA A N 1
ATOM 764 C CA . ALA A 1 92 ? -14.164 5.188 12.002 1.00 92.50 92 ALA A CA 1
ATOM 765 C C . ALA A 1 92 ? -13.576 6.386 11.245 1.00 92.50 92 ALA A C 1
ATOM 767 O O . ALA A 1 92 ? -14.116 6.817 10.224 1.00 92.50 92 ALA A O 1
ATOM 768 N N . ILE A 1 93 ? -12.482 6.932 11.765 1.00 92.81 93 ILE A N 1
ATOM 769 C CA . ILE A 1 93 ? -11.805 8.098 11.201 1.00 92.81 93 ILE A CA 1
ATOM 770 C C . ILE A 1 93 ? -10.613 7.595 10.371 1.00 92.81 93 ILE A C 1
ATOM 772 O O . ILE A 1 93 ? -9.757 6.894 10.919 1.00 92.81 93 ILE A O 1
ATOM 776 N N . PRO A 1 94 ? -10.540 7.905 9.062 1.00 93.75 94 PRO A N 1
ATOM 777 C CA . PRO A 1 94 ? -9.397 7.530 8.232 1.00 93.75 94 PRO A CA 1
ATOM 778 C C . PRO A 1 94 ? -8.158 8.361 8.591 1.00 93.75 94 PRO A C 1
ATOM 780 O O . PRO A 1 94 ? -8.277 9.459 9.134 1.00 93.75 94 PRO A O 1
ATOM 783 N N . ALA A 1 95 ? -6.971 7.866 8.239 1.00 94.94 95 ALA A N 1
ATOM 784 C CA . ALA A 1 95 ? -5.732 8.597 8.481 1.00 94.94 95 ALA A CA 1
ATOM 785 C C . ALA A 1 95 ? -5.586 9.799 7.538 1.00 94.94 95 ALA A C 1
ATOM 787 O O . ALA A 1 95 ? -5.991 9.754 6.371 1.00 94.94 95 ALA A O 1
ATOM 788 N N . THR A 1 96 ? -4.930 10.854 8.010 1.00 95.19 96 THR A N 1
ATOM 789 C CA . THR A 1 96 ? -4.523 12.008 7.202 1.00 95.19 96 THR A CA 1
ATOM 790 C C . THR A 1 96 ? -3.024 11.952 6.915 1.00 95.19 96 THR A C 1
ATOM 792 O O . THR A 1 96 ? -2.229 11.412 7.688 1.00 95.19 96 THR A O 1
ATOM 795 N N . SER A 1 97 ? -2.619 12.469 5.756 1.00 95.88 97 SER A N 1
ATOM 796 C CA . SER A 1 97 ? -1.214 12.479 5.356 1.00 95.88 97 SER A CA 1
ATOM 797 C C . SER A 1 97 ? -0.865 13.683 4.494 1.00 95.88 97 SER A C 1
ATOM 799 O O . SER A 1 97 ? -1.712 14.227 3.780 1.00 95.88 97 SER A O 1
ATOM 801 N N . SER A 1 98 ? 0.414 14.049 4.508 1.00 95.25 98 SER A N 1
ATOM 802 C CA . SER A 1 98 ? 1.003 15.016 3.585 1.00 95.25 98 SER A CA 1
ATOM 803 C C . SER A 1 98 ? 1.955 14.341 2.589 1.00 95.25 98 SER A C 1
ATOM 805 O O . SER A 1 98 ? 2.608 13.335 2.894 1.00 95.25 98 SER A O 1
ATOM 807 N N . PRO A 1 99 ? 2.038 14.844 1.342 1.00 93.88 99 PRO A N 1
ATOM 808 C CA . PRO A 1 99 ? 2.921 14.275 0.333 1.00 93.88 99 PRO A CA 1
ATOM 809 C C . PRO A 1 99 ? 4.392 14.476 0.712 1.00 93.88 99 PRO A C 1
ATOM 811 O O . PRO A 1 99 ? 4.825 15.593 0.988 1.00 93.88 99 PRO A O 1
ATOM 814 N N . LEU A 1 100 ? 5.185 13.403 0.643 1.00 93.38 100 LEU A N 1
ATOM 815 C CA . LEU A 1 100 ? 6.606 13.438 0.976 1.00 93.38 100 LEU A CA 1
ATOM 816 C C . LEU A 1 100 ? 7.455 13.398 -0.300 1.00 93.38 100 LEU A C 1
ATOM 818 O O . LEU A 1 100 ? 7.537 12.371 -0.976 1.00 93.38 100 LEU A O 1
ATOM 822 N N . LEU A 1 101 ? 8.131 14.507 -0.616 1.00 94.00 101 LEU A N 1
ATOM 823 C CA . LEU A 1 101 ? 9.071 14.562 -1.736 1.00 94.00 101 LEU A CA 1
ATOM 824 C C . LEU A 1 101 ? 10.427 13.978 -1.325 1.00 94.00 101 LEU A C 1
ATOM 826 O O . LEU A 1 101 ? 11.117 14.507 -0.454 1.00 94.00 101 LEU A O 1
ATOM 830 N N . GLN A 1 102 ? 10.831 12.895 -1.980 1.00 91.94 102 GLN A N 1
ATOM 831 C CA . GLN A 1 102 ? 12.114 12.239 -1.751 1.00 91.94 102 GLN A CA 1
ATOM 832 C C . GLN A 1 102 ? 13.050 12.417 -2.952 1.00 91.94 102 GLN A C 1
ATOM 834 O O . GLN A 1 102 ? 12.620 12.479 -4.101 1.00 91.94 102 GLN A O 1
ATOM 839 N N . GLY A 1 103 ? 14.359 12.487 -2.695 1.00 92.56 103 GLY A N 1
ATOM 840 C CA . GLY A 1 103 ? 15.364 12.448 -3.760 1.00 92.56 103 GLY A CA 1
ATOM 841 C C . GLY A 1 103 ? 15.365 11.096 -4.484 1.00 92.56 103 GLY A C 1
ATOM 842 O O . GLY A 1 103 ? 15.100 10.065 -3.863 1.00 92.56 103 GLY A O 1
ATOM 843 N N . ILE A 1 104 ? 15.740 11.082 -5.769 1.00 90.50 104 ILE A N 1
ATOM 844 C CA . ILE A 1 104 ? 15.714 9.880 -6.628 1.00 90.50 104 ILE A CA 1
ATOM 845 C C . ILE A 1 104 ? 16.422 8.661 -6.012 1.00 90.50 104 ILE A C 1
ATOM 847 O O . ILE A 1 104 ? 15.925 7.538 -6.112 1.00 90.50 104 ILE A O 1
ATOM 851 N N . THR A 1 105 ? 17.541 8.873 -5.317 1.00 87.75 105 THR A N 1
ATOM 852 C CA . THR A 1 105 ? 18.305 7.810 -4.650 1.00 87.75 105 THR A CA 1
ATOM 853 C C . THR A 1 105 ? 17.507 7.187 -3.505 1.00 87.75 105 THR A C 1
ATOM 855 O O . THR A 1 105 ? 17.410 5.965 -3.410 1.00 87.75 105 THR A O 1
ATOM 858 N N . LYS A 1 106 ? 16.864 8.018 -2.670 1.00 87.25 106 LYS A N 1
ATOM 859 C CA . LYS A 1 106 ? 16.074 7.563 -1.516 1.00 87.25 106 LYS A CA 1
ATOM 860 C C . LYS A 1 106 ? 14.790 6.855 -1.960 1.00 87.25 106 LYS A C 1
ATOM 862 O O . LYS A 1 106 ? 14.479 5.792 -1.428 1.00 87.25 106 LYS A O 1
ATOM 867 N N . SER A 1 107 ? 14.102 7.377 -2.977 1.00 86.69 107 SER A N 1
ATOM 868 C CA . SER A 1 107 ? 12.908 6.738 -3.554 1.00 86.69 107 SER A CA 1
ATOM 869 C C . SER A 1 107 ? 13.212 5.378 -4.196 1.00 86.69 107 SER A C 1
ATOM 871 O O . SER A 1 107 ? 12.379 4.473 -4.151 1.00 86.69 107 SER A O 1
ATOM 873 N N . SER A 1 108 ? 14.407 5.219 -4.780 1.00 85.25 108 SER A N 1
ATOM 874 C CA . SER A 1 108 ? 14.835 3.963 -5.417 1.00 85.25 108 SER A CA 1
ATOM 875 C C . SER A 1 108 ? 15.193 2.882 -4.393 1.00 85.25 108 SER A C 1
ATOM 877 O O . SER A 1 108 ? 14.827 1.720 -4.573 1.00 85.25 108 SER A O 1
ATOM 879 N N . LEU A 1 109 ? 15.856 3.264 -3.296 1.00 84.94 109 LEU A N 1
ATOM 880 C CA . LEU A 1 109 ? 16.168 2.361 -2.181 1.00 84.94 109 LEU A CA 1
ATOM 881 C C . LEU A 1 109 ? 14.918 1.944 -1.396 1.00 84.94 109 LEU A C 1
ATOM 883 O O . LEU A 1 109 ? 14.856 0.833 -0.883 1.00 84.94 109 LEU A O 1
ATOM 887 N N . GLY A 1 110 ? 13.911 2.816 -1.320 1.00 81.00 110 GLY A N 1
ATOM 888 C CA . GLY A 1 110 ? 12.645 2.549 -0.638 1.00 81.00 110 GLY 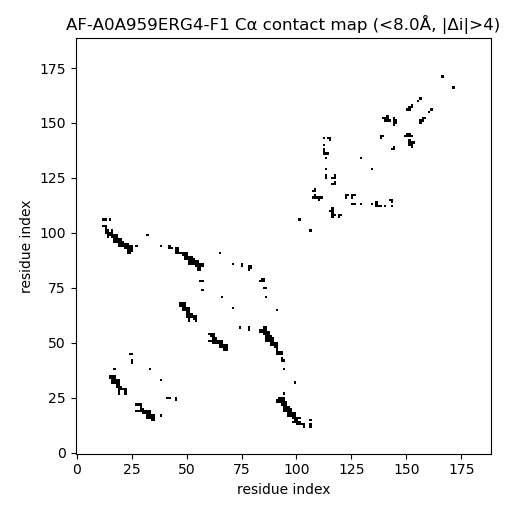A CA 1
ATOM 889 C C . GLY A 1 110 ? 11.640 1.725 -1.444 1.00 81.00 110 GLY A C 1
ATOM 890 O O . GLY A 1 110 ? 10.450 1.854 -1.195 1.00 81.00 110 GLY A O 1
ATOM 891 N N . THR A 1 111 ? 12.059 0.957 -2.454 1.00 85.00 111 THR A N 1
ATOM 892 C CA . THR A 1 111 ? 11.152 0.078 -3.215 1.00 85.00 111 THR A CA 1
ATOM 893 C C . THR A 1 111 ? 10.694 -1.120 -2.381 1.00 85.00 111 THR A C 1
ATOM 895 O O . THR A 1 111 ? 11.381 -1.561 -1.463 1.00 85.00 111 THR A O 1
ATOM 898 N N . THR A 1 112 ? 9.499 -1.635 -2.679 1.00 84.69 112 THR A N 1
ATOM 899 C CA . THR A 1 112 ? 8.912 -2.782 -1.964 1.00 84.69 112 THR A CA 1
ATOM 900 C C . THR A 1 112 ? 9.672 -4.078 -2.235 1.00 84.69 112 THR A C 1
ATOM 902 O O . THR A 1 112 ? 9.816 -4.910 -1.340 1.00 84.69 112 THR A O 1
ATOM 905 N N . SER A 1 113 ? 10.203 -4.231 -3.450 1.00 91.31 113 SER A N 1
ATOM 906 C CA . SER A 1 113 ? 11.096 -5.330 -3.793 1.00 91.31 113 SER A CA 1
ATOM 907 C C . SER A 1 113 ? 12.466 -5.139 -3.154 1.00 91.31 113 SER A C 1
ATOM 909 O O . SER A 1 113 ? 13.237 -4.247 -3.525 1.00 91.31 113 SER A O 1
ATOM 911 N N . TRP A 1 114 ? 12.811 -6.049 -2.246 1.00 92.62 114 TRP A N 1
ATOM 912 C CA . TRP A 1 114 ? 14.148 -6.077 -1.673 1.00 92.62 114 TRP A CA 1
ATOM 913 C C . TRP A 1 114 ? 15.191 -6.567 -2.686 1.00 92.62 114 TRP A C 1
ATOM 915 O O . TRP A 1 114 ? 16.339 -6.139 -2.599 1.00 92.62 114 TRP A O 1
ATOM 925 N N . ILE A 1 115 ? 14.817 -7.397 -3.673 1.00 92.94 115 ILE A N 1
ATOM 926 C CA . ILE A 1 115 ? 15.729 -7.864 -4.737 1.00 92.94 115 ILE A CA 1
ATOM 927 C C . ILE A 1 115 ? 16.163 -6.681 -5.608 1.00 92.94 115 ILE A C 1
ATOM 929 O O . ILE A 1 115 ? 17.351 -6.482 -5.877 1.00 92.94 115 ILE A O 1
ATOM 933 N N . SER A 1 116 ? 15.201 -5.854 -6.018 1.00 91.38 116 SER A N 1
ATOM 934 C CA . SER A 1 116 ? 15.453 -4.657 -6.817 1.00 91.38 116 SER A CA 1
ATOM 935 C C . SER A 1 116 ? 16.236 -3.610 -6.028 1.00 91.38 116 SER A C 1
ATOM 937 O O . SER A 1 116 ? 17.232 -3.089 -6.540 1.00 91.38 116 SER A O 1
ATOM 939 N N . ALA A 1 117 ? 15.871 -3.364 -4.764 1.00 91.38 117 ALA A N 1
ATOM 940 C CA . ALA A 1 117 ? 16.606 -2.455 -3.886 1.00 91.38 117 ALA A CA 1
ATOM 941 C C . ALA A 1 117 ? 18.064 -2.904 -3.668 1.00 91.38 117 ALA A C 1
ATOM 943 O O . ALA A 1 117 ? 18.982 -2.098 -3.822 1.00 91.38 117 ALA A O 1
ATOM 944 N N . ALA A 1 118 ? 18.294 -4.195 -3.396 1.00 92.56 118 ALA A N 1
ATOM 945 C CA . ALA A 1 118 ? 19.624 -4.758 -3.146 1.00 92.56 118 ALA A CA 1
ATOM 946 C C . ALA A 1 118 ? 20.549 -4.682 -4.373 1.00 92.56 118 ALA A C 1
ATOM 948 O O . ALA A 1 118 ? 21.768 -4.575 -4.216 1.00 92.56 118 ALA A O 1
ATOM 949 N N . SER A 1 119 ? 19.975 -4.711 -5.582 1.00 92.50 119 SER A N 1
ATOM 950 C CA . SER A 1 119 ? 20.709 -4.576 -6.849 1.00 92.50 119 SER A CA 1
ATOM 951 C C . SER A 1 119 ? 21.185 -3.151 -7.153 1.00 92.50 119 SER A C 1
ATOM 953 O O . SER A 1 119 ? 21.999 -2.960 -8.054 1.00 92.50 119 SER A O 1
ATOM 955 N N . PHE A 1 120 ? 20.659 -2.141 -6.450 1.00 88.50 120 PHE A N 1
ATOM 956 C CA . PHE A 1 120 ? 21.010 -0.744 -6.690 1.00 88.50 120 PHE A CA 1
ATOM 957 C C . PHE A 1 120 ? 22.204 -0.302 -5.837 1.00 88.50 120 PHE A C 1
ATOM 959 O O . PHE A 1 120 ? 23.268 -0.025 -6.385 1.00 88.50 120 PHE A O 1
ATOM 966 N N . GLN A 1 121 ? 22.027 -0.222 -4.512 1.00 87.00 121 GLN A N 1
ATOM 967 C CA . GLN A 1 121 ? 23.046 0.180 -3.530 1.00 87.00 121 GLN A CA 1
ATOM 968 C C . GLN A 1 121 ? 22.742 -0.456 -2.157 1.00 87.00 121 GLN A C 1
ATOM 970 O O . GLN A 1 121 ? 21.682 -1.044 -1.961 1.00 87.00 121 GLN A O 1
ATOM 975 N N . GLU A 1 122 ? 23.666 -0.327 -1.194 1.00 89.25 122 GLU A N 1
ATOM 976 C CA . GLU A 1 122 ? 23.504 -0.793 0.200 1.00 89.25 122 GLU A CA 1
ATOM 977 C C . GLU A 1 122 ? 23.136 -2.289 0.352 1.00 89.25 122 GLU A C 1
ATOM 979 O O . GLU A 1 122 ? 22.445 -2.673 1.298 1.00 89.25 122 GLU A O 1
ATOM 984 N N . THR A 1 123 ? 23.621 -3.154 -0.548 1.00 93.81 123 THR A N 1
ATOM 985 C CA . THR A 1 123 ? 23.217 -4.569 -0.673 1.00 93.81 123 THR A CA 1
ATOM 986 C C . THR A 1 123 ? 23.199 -5.325 0.659 1.00 93.81 123 THR A C 1
ATOM 988 O O . THR A 1 123 ? 22.195 -5.950 0.992 1.00 93.81 123 THR A O 1
ATOM 991 N N . THR A 1 124 ? 24.255 -5.218 1.472 1.00 94.44 124 THR A N 1
ATOM 992 C CA . THR A 1 124 ? 24.338 -5.905 2.774 1.00 94.44 124 THR A CA 1
ATOM 993 C C . THR A 1 124 ? 23.228 -5.473 3.730 1.00 94.44 124 THR A C 1
ATOM 995 O O . THR A 1 124 ? 22.605 -6.307 4.378 1.00 94.44 124 THR A O 1
ATOM 998 N N . LYS A 1 125 ? 22.934 -4.172 3.803 1.00 92.94 125 LYS A N 1
ATOM 999 C CA . LYS A 1 125 ? 21.899 -3.632 4.693 1.00 92.94 125 LYS A CA 1
ATOM 1000 C C . LYS A 1 125 ? 20.501 -4.047 4.239 1.00 92.94 125 LYS A C 1
ATOM 1002 O O . LYS A 1 125 ? 19.674 -4.423 5.073 1.00 92.94 125 LYS A O 1
ATOM 1007 N N . VAL A 1 126 ? 20.247 -4.007 2.930 1.00 92.94 126 VAL A N 1
ATOM 1008 C CA . VAL A 1 126 ? 18.962 -4.418 2.351 1.00 92.94 126 VAL A CA 1
ATOM 1009 C C . VAL A 1 126 ? 18.708 -5.905 2.601 1.00 92.94 126 VAL A C 1
ATOM 1011 O O . VAL A 1 126 ? 17.642 -6.257 3.105 1.00 92.94 126 VAL A O 1
ATOM 1014 N N . LEU A 1 127 ? 19.695 -6.767 2.334 1.00 94.62 127 LEU A N 1
ATOM 1015 C CA . LEU A 1 127 ? 19.568 -8.212 2.545 1.00 94.62 127 LEU A CA 1
ATOM 1016 C C . LEU A 1 127 ? 19.395 -8.571 4.023 1.00 94.62 127 LEU A C 1
ATOM 1018 O O . LEU A 1 127 ? 18.511 -9.360 4.347 1.00 94.62 127 LEU A O 1
ATOM 1022 N N . SER A 1 128 ? 20.159 -7.954 4.930 1.00 94.94 128 SER A N 1
ATOM 1023 C CA . SER A 1 128 ? 20.005 -8.194 6.371 1.00 94.94 128 SER A CA 1
ATOM 1024 C C . SER A 1 128 ? 18.617 -7.797 6.874 1.00 94.94 128 SER A C 1
ATOM 1026 O O . SER A 1 128 ? 17.987 -8.553 7.608 1.00 94.94 128 SER A O 1
ATOM 1028 N N . THR A 1 129 ? 18.098 -6.642 6.446 1.00 92.31 129 THR A N 1
ATOM 1029 C CA . THR A 1 129 ? 16.756 -6.181 6.848 1.00 92.31 129 THR A CA 1
ATOM 1030 C C . THR A 1 129 ? 15.662 -7.092 6.289 1.00 92.31 129 THR A C 1
ATOM 1032 O O . THR A 1 129 ? 14.697 -7.408 6.984 1.00 92.31 129 THR A O 1
ATOM 1035 N N . ALA A 1 130 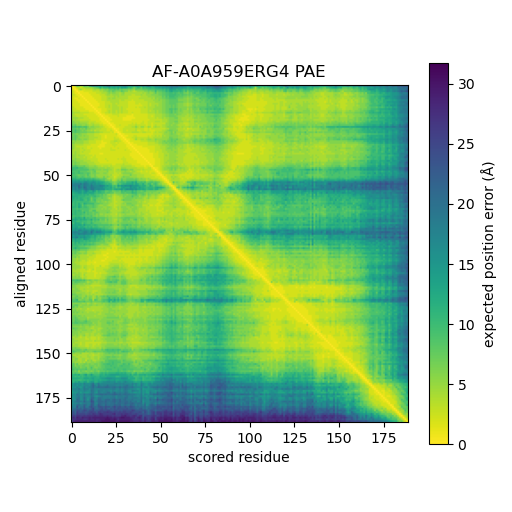? 15.814 -7.540 5.039 1.00 93.75 130 ALA A N 1
ATOM 1036 C CA . ALA A 1 130 ? 14.888 -8.477 4.415 1.00 93.75 130 ALA A CA 1
ATOM 1037 C C . ALA A 1 130 ? 14.893 -9.846 5.114 1.00 93.75 130 ALA A C 1
ATOM 1039 O O . ALA A 1 130 ? 13.820 -10.403 5.338 1.00 93.75 130 ALA A O 1
ATOM 1040 N N . ALA A 1 131 ? 16.069 -10.346 5.509 1.00 95.56 131 ALA A N 1
ATOM 1041 C CA . ALA A 1 131 ? 16.213 -11.601 6.242 1.00 95.56 131 ALA A CA 1
ATOM 1042 C C . ALA A 1 131 ? 15.584 -11.527 7.643 1.00 95.56 131 ALA A C 1
ATOM 1044 O O . ALA A 1 131 ? 14.818 -12.414 8.008 1.00 95.56 131 ALA A O 1
ATOM 1045 N N . ILE A 1 132 ? 15.843 -10.449 8.395 1.00 96.44 132 ILE A N 1
ATOM 1046 C CA . ILE A 1 132 ? 15.249 -10.228 9.727 1.00 96.44 132 ILE A CA 1
ATOM 1047 C C . ILE A 1 132 ? 13.721 -10.155 9.638 1.00 96.44 132 ILE A C 1
ATOM 1049 O O . ILE A 1 132 ? 13.023 -10.742 10.457 1.00 96.44 132 ILE A O 1
ATOM 1053 N N . GLY A 1 133 ? 13.196 -9.447 8.635 1.00 93.12 133 GLY A N 1
ATOM 1054 C CA . GLY A 1 133 ? 11.756 -9.291 8.431 1.00 93.12 133 GLY A CA 1
ATOM 1055 C C . GLY A 1 133 ? 11.079 -10.447 7.693 1.00 93.12 133 GLY A C 1
ATOM 1056 O O . GLY A 1 133 ? 9.915 -10.290 7.334 1.00 93.12 133 GLY A O 1
ATOM 1057 N N . ALA A 1 134 ? 11.796 -11.540 7.394 1.00 94.75 134 ALA A N 1
ATOM 1058 C CA . ALA A 1 134 ? 11.319 -12.661 6.576 1.00 94.75 134 ALA A CA 1
ATOM 1059 C C . ALA A 1 134 ? 10.570 -12.205 5.301 1.00 94.75 134 ALA A C 1
ATOM 1061 O O . ALA A 1 134 ? 9.516 -12.734 4.939 1.00 94.75 134 ALA A O 1
ATOM 1062 N N . ARG A 1 135 ? 11.091 -11.168 4.629 1.00 92.62 135 ARG A N 1
ATOM 1063 C CA . ARG A 1 135 ? 10.394 -10.516 3.515 1.00 92.62 135 ARG A CA 1
ATOM 1064 C C . ARG A 1 135 ? 10.359 -11.419 2.288 1.00 92.62 135 ARG A C 1
ATOM 1066 O O . ARG A 1 135 ? 11.388 -11.896 1.818 1.00 92.62 135 ARG A O 1
ATOM 1073 N N . THR A 1 136 ? 9.176 -11.561 1.703 1.00 92.50 136 THR A N 1
ATOM 1074 C CA . THR A 1 136 ? 8.981 -12.272 0.434 1.00 92.50 136 THR A CA 1
ATOM 1075 C C . THR A 1 136 ? 8.879 -11.273 -0.715 1.00 92.50 136 THR A C 1
ATOM 1077 O O . THR A 1 136 ? 8.238 -10.234 -0.577 1.00 92.50 136 THR A O 1
ATOM 1080 N N . ASP A 1 137 ? 9.523 -11.574 -1.843 1.00 93.56 137 ASP A N 1
ATOM 1081 C CA . ASP A 1 137 ? 9.445 -10.762 -3.059 1.00 93.56 137 ASP A CA 1
ATOM 1082 C C . ASP A 1 137 ? 8.504 -11.414 -4.078 1.00 93.56 137 ASP A C 1
ATOM 1084 O O . ASP A 1 137 ? 8.679 -12.577 -4.444 1.00 93.56 137 ASP A O 1
ATOM 1088 N N . PHE A 1 138 ? 7.504 -10.663 -4.542 1.00 92.38 138 PHE A N 1
ATOM 1089 C CA . PHE A 1 138 ? 6.493 -11.157 -5.481 1.00 92.38 138 PHE A CA 1
ATOM 1090 C C . PHE A 1 138 ? 6.869 -10.976 -6.960 1.00 92.38 138 PHE A C 1
ATOM 1092 O O . PHE A 1 138 ? 6.074 -11.336 -7.826 1.00 92.38 138 PHE A O 1
ATOM 1099 N N . LEU A 1 139 ? 8.057 -10.440 -7.277 1.00 91.56 139 LEU A N 1
ATOM 1100 C CA . LEU A 1 139 ? 8.549 -10.264 -8.651 1.00 91.56 139 LEU A CA 1
ATOM 1101 C C . LEU A 1 139 ? 7.575 -9.473 -9.546 1.00 91.56 139 LEU A C 1
ATOM 1103 O O . LEU A 1 139 ? 7.365 -9.805 -10.711 1.00 91.56 139 LEU A O 1
ATOM 1107 N N . ASN A 1 140 ? 6.950 -8.424 -9.012 1.00 89.81 140 ASN A N 1
ATOM 1108 C CA . ASN A 1 140 ? 5.999 -7.607 -9.776 1.00 89.81 140 ASN A CA 1
ATOM 1109 C C . ASN A 1 140 ? 6.675 -6.528 -10.641 1.00 89.81 140 ASN A C 1
ATOM 1111 O O . ASN A 1 140 ? 6.020 -5.934 -11.497 1.00 89.81 140 ASN A O 1
ATOM 1115 N N . GLY A 1 141 ? 7.963 -6.249 -10.425 1.00 90.75 141 GLY A N 1
ATOM 1116 C CA . GLY A 1 141 ? 8.699 -5.210 -11.140 1.00 90.75 141 GLY A CA 1
ATOM 1117 C C . GLY A 1 141 ? 9.547 -5.731 -12.305 1.00 90.75 141 GLY A C 1
ATOM 1118 O O . GLY A 1 141 ? 9.534 -6.905 -12.674 1.00 90.75 141 GLY A O 1
ATOM 1119 N N . LEU A 1 142 ? 10.284 -4.818 -12.937 1.00 92.81 142 LEU A N 1
ATOM 1120 C CA . LEU A 1 142 ? 11.135 -5.131 -14.086 1.00 92.81 142 LEU A CA 1
ATOM 1121 C C . LEU A 1 142 ? 12.456 -5.784 -13.661 1.00 92.81 142 LEU A C 1
ATOM 1123 O O . LEU A 1 142 ? 12.841 -6.809 -14.219 1.00 92.81 142 LEU A O 1
ATOM 1127 N N . LYS A 1 143 ? 13.160 -5.186 -12.693 1.00 92.44 143 LYS A N 1
ATOM 1128 C CA . LYS A 1 143 ? 14.531 -5.579 -12.332 1.00 92.44 143 LYS A CA 1
ATOM 1129 C C . LYS A 1 143 ? 14.581 -6.957 -11.691 1.00 92.44 143 LYS A C 1
ATOM 1131 O O . LYS A 1 143 ? 15.465 -7.741 -12.005 1.00 92.44 143 LYS A O 1
ATOM 1136 N N . GLU A 1 144 ? 13.612 -7.261 -10.843 1.00 93.75 144 GLU A N 1
ATOM 1137 C CA . GLU A 1 144 ? 13.485 -8.537 -10.152 1.00 93.75 144 GLU A CA 1
ATOM 1138 C C . GLU A 1 144 ? 13.360 -9.680 -11.162 1.00 93.75 144 GLU A C 1
ATOM 1140 O O . GLU A 1 144 ? 14.077 -10.673 -11.077 1.00 93.75 144 GLU A O 1
ATOM 1145 N N . ASN A 1 145 ? 12.505 -9.511 -12.177 1.00 93.94 145 ASN A N 1
ATOM 1146 C CA . ASN A 1 145 ? 12.328 -10.515 -13.225 1.00 93.94 145 ASN A CA 1
ATOM 1147 C C . ASN A 1 145 ? 13.571 -10.666 -14.103 1.00 93.94 145 ASN A C 1
ATOM 1149 O O . ASN A 1 145 ? 13.915 -11.793 -14.449 1.00 93.94 145 ASN A O 1
ATOM 1153 N N . VAL A 1 146 ? 14.269 -9.568 -14.418 1.00 94.62 146 VAL A N 1
ATOM 1154 C CA . VAL A 1 146 ? 15.540 -9.632 -15.159 1.00 94.62 146 VAL A CA 1
ATOM 1155 C C . VAL A 1 146 ? 16.601 -10.398 -14.367 1.00 94.62 146 VAL A C 1
ATOM 1157 O O . VAL A 1 146 ? 17.246 -11.274 -14.931 1.00 94.62 146 VAL A O 1
ATOM 1160 N N . ILE A 1 147 ? 16.754 -10.115 -13.069 1.00 93.25 147 ILE A N 1
ATOM 1161 C CA . ILE A 1 147 ? 17.744 -10.775 -12.199 1.00 93.25 147 ILE A CA 1
ATOM 1162 C C . ILE A 1 147 ? 17.462 -12.278 -12.084 1.00 93.25 147 ILE A C 1
ATOM 1164 O O . ILE A 1 147 ? 18.385 -13.084 -12.122 1.00 93.25 147 ILE A O 1
ATOM 1168 N N . VAL A 1 148 ? 16.187 -12.658 -11.971 1.00 93.75 148 VAL A N 1
ATOM 1169 C CA . VAL A 1 148 ? 15.766 -14.064 -11.858 1.00 93.75 148 VAL A CA 1
ATOM 1170 C C . VAL A 1 148 ? 15.750 -14.783 -13.220 1.00 93.75 148 VAL A C 1
ATOM 1172 O O . VAL A 1 148 ? 15.721 -16.010 -13.264 1.00 93.75 148 VAL A O 1
ATOM 1175 N N . GLY A 1 149 ? 15.771 -14.054 -14.339 1.00 93.25 149 GLY A N 1
ATOM 1176 C CA . GLY A 1 149 ? 15.712 -14.623 -15.692 1.00 93.25 149 GLY A CA 1
ATOM 1177 C C . GLY A 1 149 ? 14.296 -14.962 -16.183 1.00 93.25 149 GLY A C 1
ATOM 1178 O O . GLY A 1 149 ? 14.131 -15.798 -17.070 1.00 93.25 149 GLY A O 1
ATOM 1179 N N . LYS A 1 150 ? 13.256 -14.330 -15.623 1.00 91.12 150 LYS A N 1
ATOM 1180 C CA . LYS A 1 150 ? 11.860 -14.448 -16.083 1.00 91.12 150 LYS A CA 1
ATOM 1181 C C . LYS A 1 150 ? 11.521 -13.370 -17.117 1.00 91.12 150 LYS A C 1
ATOM 1183 O O . LYS A 1 150 ? 12.180 -12.336 -17.211 1.00 91.12 150 LYS A O 1
ATOM 1188 N N . LYS A 1 151 ? 10.440 -13.583 -17.879 1.00 91.12 151 LYS A N 1
ATOM 1189 C CA . LYS A 1 151 ? 9.885 -12.542 -18.761 1.00 91.12 151 LYS A CA 1
ATOM 1190 C C . LYS A 1 151 ? 9.491 -11.323 -17.923 1.00 91.12 151 LYS A C 1
ATOM 1192 O O . LYS A 1 151 ? 8.770 -11.457 -16.938 1.00 91.12 151 LYS A O 1
ATOM 1197 N N . ILE A 1 152 ? 9.947 -10.142 -18.332 1.00 93.38 152 ILE A N 1
ATOM 1198 C CA . ILE A 1 152 ? 9.606 -8.889 -17.656 1.00 93.38 152 ILE A CA 1
ATOM 1199 C C . ILE A 1 152 ? 8.110 -8.571 -17.800 1.00 93.38 152 ILE A C 1
ATOM 1201 O O . ILE A 1 152 ? 7.540 -8.829 -18.859 1.00 93.38 152 ILE A O 1
ATOM 1205 N N . PRO A 1 153 ? 7.469 -7.945 -16.799 1.00 92.44 153 PRO A N 1
ATOM 1206 C CA . PRO A 1 153 ? 6.054 -7.575 -16.844 1.00 92.44 153 PRO A CA 1
ATOM 1207 C C . PRO A 1 153 ? 5.811 -6.303 -17.681 1.00 92.44 153 PRO A C 1
ATOM 1209 O O . PRO A 1 153 ? 5.114 -5.384 -17.262 1.00 92.44 153 PRO A O 1
ATOM 1212 N N . ALA A 1 154 ? 6.405 -6.224 -18.872 1.00 92.69 154 ALA A N 1
ATOM 1213 C CA . ALA A 1 154 ? 6.237 -5.129 -19.823 1.00 92.69 154 ALA A CA 1
ATOM 1214 C C . ALA A 1 154 ? 6.330 -5.640 -21.267 1.00 92.69 154 ALA A C 1
ATOM 1216 O O . ALA A 1 154 ? 6.892 -6.703 -21.535 1.00 92.69 154 ALA A O 1
ATOM 1217 N N . GLY A 1 155 ? 5.760 -4.883 -22.209 1.00 91.69 155 GLY A N 1
ATOM 1218 C CA . GLY A 1 155 ? 5.693 -5.297 -23.611 1.00 91.69 155 GLY A CA 1
ATOM 1219 C C . GLY A 1 155 ? 4.944 -6.623 -23.762 1.00 91.69 155 GLY A C 1
ATOM 1220 O O . GLY A 1 155 ? 3.839 -6.776 -23.244 1.00 91.69 155 GLY A O 1
ATOM 1221 N N . THR A 1 156 ? 5.560 -7.594 -24.433 1.00 89.56 156 THR A N 1
ATOM 1222 C CA . THR A 1 156 ? 4.993 -8.934 -24.668 1.00 89.56 156 THR A CA 1
ATOM 1223 C C . THR A 1 156 ? 4.903 -9.800 -23.410 1.00 89.56 156 THR A C 1
ATOM 1225 O O . THR A 1 156 ? 4.191 -10.797 -23.422 1.00 89.56 156 THR A O 1
ATOM 1228 N N . GLY A 1 157 ? 5.582 -9.433 -22.317 1.00 87.38 157 GLY A N 1
ATOM 1229 C CA . GLY A 1 157 ? 5.498 -10.145 -21.039 1.00 87.38 157 GLY A CA 1
ATOM 1230 C C . GLY A 1 157 ? 4.355 -9.688 -20.124 1.00 87.38 157 GLY A C 1
ATOM 1231 O O . GLY A 1 157 ? 4.239 -10.168 -18.998 1.00 87.38 157 GLY A O 1
ATOM 1232 N N . LEU A 1 158 ? 3.494 -8.766 -20.575 1.00 89.38 158 LEU A N 1
ATOM 1233 C CA . LEU A 1 158 ? 2.279 -8.411 -19.838 1.00 89.38 158 LEU A CA 1
ATOM 1234 C C . LEU A 1 158 ? 1.329 -9.614 -19.744 1.00 89.38 158 LEU A C 1
ATOM 1236 O O . LEU A 1 158 ? 1.034 -10.256 -20.749 1.00 89.38 158 LEU A O 1
ATOM 1240 N N . LYS A 1 159 ? 0.758 -9.846 -18.553 1.00 85.06 159 LYS A N 1
ATOM 1241 C CA . LYS A 1 159 ? -0.139 -10.988 -18.278 1.00 85.06 159 LYS A CA 1
ATOM 1242 C C . LYS A 1 159 ? -1.309 -11.107 -19.265 1.00 85.06 159 LYS A C 1
ATOM 1244 O O . LYS A 1 159 ? -1.693 -12.219 -19.605 1.00 85.06 159 LYS A O 1
ATOM 1249 N N . LYS A 1 160 ? -1.821 -9.981 -19.782 1.00 85.44 160 LYS A N 1
ATOM 1250 C CA . LYS A 1 160 ? -2.899 -9.945 -20.791 1.00 85.44 160 LYS A CA 1
ATOM 1251 C C . LYS A 1 160 ? -2.566 -10.681 -22.095 1.00 85.44 160 LYS A C 1
ATOM 1253 O O . LYS A 1 160 ? -3.479 -11.082 -22.802 1.00 85.44 160 LYS A O 1
ATOM 1258 N N . TYR A 1 161 ? -1.284 -10.835 -22.426 1.00 86.81 161 TYR A N 1
ATOM 1259 C CA . TYR A 1 161 ? -0.846 -11.523 -23.640 1.00 86.81 161 TYR A CA 1
ATOM 1260 C C . TYR A 1 161 ? -0.569 -13.010 -23.420 1.00 86.81 161 TYR A C 1
ATOM 1262 O O . TYR A 1 161 ? -0.486 -13.748 -24.394 1.00 86.81 161 TYR A O 1
ATOM 1270 N N . ASN A 1 162 ? -0.458 -13.470 -22.169 1.00 83.00 162 ASN A N 1
ATOM 1271 C CA . ASN A 1 162 ? -0.145 -14.872 -21.880 1.00 83.00 162 ASN A CA 1
ATOM 1272 C C . ASN A 1 162 ? -1.233 -15.829 -22.385 1.00 83.00 162 ASN A C 1
ATOM 1274 O O . ASN A 1 162 ? -0.913 -16.936 -22.801 1.00 83.00 162 ASN A O 1
ATOM 1278 N N . ASN A 1 163 ? -2.489 -15.376 -22.385 1.00 80.75 163 ASN A N 1
ATOM 1279 C CA . ASN A 1 163 ? -3.645 -16.157 -22.827 1.00 80.75 163 ASN A CA 1
ATOM 1280 C C .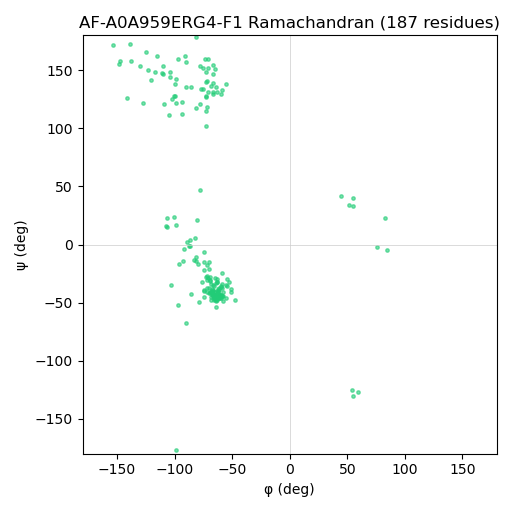 ASN A 1 163 ? -4.172 -15.683 -24.191 1.00 80.75 163 ASN A C 1
ATOM 1282 O O . ASN A 1 163 ? -5.301 -15.998 -24.558 1.00 80.75 163 ASN A O 1
ATOM 1286 N N . LEU A 1 164 ? -3.394 -14.882 -24.930 1.00 83.31 164 LEU A N 1
ATOM 1287 C CA . LEU A 1 164 ? -3.803 -14.431 -26.254 1.00 83.31 164 LEU A CA 1
ATOM 1288 C C . LEU A 1 164 ? -3.695 -15.604 -27.233 1.00 83.31 164 LEU A C 1
ATOM 1290 O O . LEU A 1 164 ? -2.605 -15.950 -27.686 1.00 83.31 164 LEU A O 1
ATOM 1294 N N . PHE A 1 165 ? -4.835 -16.204 -27.557 1.00 80.00 165 PHE A N 1
ATOM 1295 C CA . PHE A 1 165 ? -4.947 -17.230 -28.582 1.00 80.00 165 PHE A CA 1
ATOM 1296 C C . PHE A 1 165 ? -5.326 -16.580 -29.915 1.00 80.00 165 PHE A C 1
ATOM 1298 O O . PHE A 1 165 ? -6.329 -15.874 -30.003 1.00 80.00 165 PHE A O 1
ATOM 1305 N N . VAL A 1 166 ? -4.506 -16.788 -30.945 1.00 85.06 166 VAL A N 1
ATOM 1306 C CA . VAL A 1 166 ? -4.763 -16.287 -32.301 1.00 85.06 166 VAL A CA 1
ATOM 1307 C C . VAL A 1 166 ? -5.101 -17.478 -33.185 1.00 85.06 166 VAL A C 1
ATOM 1309 O O . VAL A 1 166 ? -4.294 -18.394 -33.323 1.00 85.06 166 VAL A O 1
ATOM 1312 N N . THR A 1 167 ? -6.289 -17.455 -33.780 1.00 86.50 167 THR A N 1
ATOM 1313 C CA . THR A 1 167 ? -6.790 -18.491 -34.689 1.00 86.50 167 THR A CA 1
ATOM 1314 C C . THR A 1 167 ? -7.519 -17.849 -35.873 1.00 86.50 167 THR A C 1
ATOM 1316 O O . THR A 1 167 ? -7.691 -16.627 -35.907 1.00 86.50 167 THR A O 1
ATOM 1319 N N . THR A 1 168 ? -7.906 -18.640 -36.873 1.00 90.56 168 THR A N 1
ATOM 1320 C CA . THR A 1 168 ? -8.715 -18.156 -38.003 1.00 90.56 168 THR A CA 1
ATOM 1321 C C . THR A 1 168 ? -10.113 -17.752 -37.526 1.00 90.56 168 THR A C 1
ATOM 1323 O O . THR A 1 168 ? -10.590 -18.253 -36.510 1.00 90.56 168 THR A O 1
ATOM 1326 N N . GLN A 1 169 ? -10.784 -16.845 -38.246 1.00 83.12 169 GLN A N 1
ATOM 1327 C CA . GLN A 1 169 ? -12.131 -16.389 -37.864 1.00 83.12 169 GLN A CA 1
ATOM 1328 C C . GLN A 1 169 ? -13.109 -17.562 -37.722 1.00 83.12 169 GLN A C 1
ATOM 1330 O O . GLN A 1 169 ? -13.754 -17.685 -36.686 1.00 83.12 169 GLN A O 1
ATOM 1335 N N . GLU A 1 170 ? -13.099 -18.484 -38.685 1.00 85.94 170 GLU A N 1
ATOM 1336 C CA . GLU A 1 170 ? -13.925 -19.698 -38.675 1.00 85.94 170 GLU A CA 1
ATOM 1337 C C . GLU A 1 170 ? -13.673 -20.570 -37.432 1.00 85.94 170 GLU A C 1
ATOM 1339 O O . GLU A 1 170 ? -14.604 -21.029 -36.775 1.00 85.94 170 GLU A O 1
ATOM 1344 N N . ALA A 1 171 ? -12.406 -20.772 -37.056 1.00 81.56 171 ALA A N 1
ATOM 1345 C CA . ALA A 1 171 ? -12.051 -21.575 -35.888 1.00 81.56 171 ALA A CA 1
ATOM 1346 C C . ALA A 1 171 ? -12.363 -20.864 -34.560 1.00 81.56 171 ALA A C 1
ATOM 1348 O O . ALA A 1 171 ? -12.612 -21.527 -33.554 1.00 81.56 171 ALA A O 1
ATOM 1349 N N . HIS A 1 172 ? -12.354 -19.527 -34.540 1.00 82.12 172 HIS A N 1
ATOM 1350 C CA . HIS A 1 172 ? -12.755 -18.735 -33.374 1.00 82.12 172 HIS A CA 1
ATOM 1351 C C . HIS A 1 172 ? -14.266 -18.783 -33.148 1.00 82.12 172 HIS A C 1
ATOM 1353 O O . HIS A 1 172 ? -14.713 -18.903 -32.009 1.00 82.12 172 HIS A O 1
ATOM 1359 N N . GLU A 1 173 ? -15.045 -18.711 -34.226 1.00 83.31 173 GLU A N 1
ATOM 1360 C CA . GLU A 1 173 ? -16.504 -18.848 -34.196 1.00 83.31 173 GLU A CA 1
ATOM 1361 C C . GLU A 1 173 ? -16.903 -20.253 -33.741 1.00 83.31 173 GLU A C 1
ATOM 1363 O O . GLU A 1 173 ? -17.622 -20.380 -32.753 1.00 83.31 173 GLU A O 1
ATOM 1368 N N . ALA A 1 174 ? -16.307 -21.300 -34.321 1.00 83.19 174 ALA A N 1
ATOM 1369 C CA . ALA A 1 174 ? -16.532 -22.679 -33.886 1.00 83.19 174 ALA A CA 1
ATOM 1370 C C . ALA A 1 174 ? -16.131 -22.925 -32.415 1.00 83.19 174 ALA A C 1
ATOM 1372 O O . ALA A 1 174 ? -16.785 -23.689 -31.701 1.00 83.19 174 ALA A O 1
ATOM 1373 N N . TYR A 1 175 ? -15.056 -22.286 -31.932 1.00 80.31 175 TYR A N 1
ATOM 1374 C CA . TYR A 1 175 ? -14.652 -22.359 -30.523 1.00 80.31 175 TYR A CA 1
ATOM 1375 C C . TYR A 1 175 ? -15.668 -21.674 -29.600 1.00 80.31 175 TYR A C 1
ATOM 1377 O O . TYR A 1 175 ? -16.012 -22.227 -28.556 1.00 80.31 175 TYR A O 1
ATOM 1385 N N . LYS A 1 176 ? -16.174 -20.497 -29.989 1.00 81.62 176 LYS A N 1
ATOM 1386 C CA . LYS A 1 176 ? -17.222 -19.783 -29.248 1.00 81.62 176 LYS A CA 1
ATOM 1387 C C . LYS A 1 176 ? -18.531 -20.561 -29.205 1.00 81.62 176 LYS A C 1
ATOM 1389 O O . LYS A 1 176 ? -19.116 -20.663 -28.136 1.00 81.62 176 LYS A O 1
ATOM 1394 N N . GLU A 1 177 ? -18.962 -21.125 -30.331 1.00 83.25 177 GLU A N 1
ATOM 1395 C CA . GLU A 1 177 ? -20.163 -21.965 -30.407 1.00 83.25 177 GLU A CA 1
ATOM 1396 C C . GLU A 1 177 ? -20.036 -23.189 -29.497 1.00 83.25 177 GLU A C 1
ATOM 1398 O O . GLU A 1 177 ? -20.950 -23.496 -28.735 1.00 83.25 177 GLU A O 1
ATOM 1403 N N . ARG A 1 178 ? -18.866 -23.845 -29.500 1.00 81.81 178 ARG A N 1
ATOM 1404 C CA . ARG A 1 178 ? -18.581 -24.961 -28.590 1.00 81.81 178 ARG A CA 1
ATOM 1405 C C . ARG A 1 178 ? -18.593 -24.537 -27.118 1.00 81.81 178 ARG A C 1
ATOM 1407 O O . ARG A 1 178 ? -19.076 -25.308 -26.299 1.00 81.81 178 ARG A O 1
ATOM 1414 N N . GLN A 1 179 ? -18.054 -23.365 -26.772 1.00 80.00 179 GLN A N 1
ATOM 1415 C CA . GLN A 1 179 ? -18.103 -22.869 -25.391 1.00 80.00 179 GLN A CA 1
ATOM 1416 C C . GLN A 1 179 ? -19.523 -22.510 -24.947 1.00 80.00 179 GLN A C 1
ATOM 1418 O O . GLN A 1 179 ? -19.884 -22.870 -23.836 1.00 80.00 179 GLN A O 1
ATOM 1423 N N . ALA A 1 180 ? -20.330 -21.884 -25.806 1.00 81.69 180 ALA A N 1
ATOM 1424 C CA . ALA A 1 180 ? -21.721 -21.560 -25.487 1.00 81.69 180 ALA A CA 1
ATOM 1425 C C . ALA A 1 180 ? -22.553 -22.830 -25.237 1.00 81.69 180 ALA A C 1
ATOM 1427 O O . ALA A 1 180 ? -23.266 -22.917 -24.247 1.00 81.69 180 ALA A O 1
ATOM 1428 N N . LEU A 1 181 ? -22.369 -23.860 -26.073 1.00 80.00 181 LEU A N 1
ATOM 1429 C CA . LEU A 1 181 ? -22.991 -25.173 -25.873 1.00 80.00 181 LEU A CA 1
ATOM 1430 C C . LEU A 1 181 ? -22.589 -25.836 -24.547 1.00 80.00 181 LEU A C 1
ATOM 1432 O O . LEU A 1 181 ? -23.400 -26.537 -23.963 1.00 80.00 181 LEU A O 1
ATOM 1436 N N . LEU A 1 182 ? -21.345 -25.658 -24.090 1.00 73.06 182 LEU A N 1
ATOM 1437 C CA . LEU A 1 182 ? -20.873 -26.208 -22.813 1.00 73.06 182 LEU A CA 1
ATOM 1438 C C . LEU A 1 182 ? -21.428 -25.430 -21.610 1.00 73.06 182 LEU A C 1
ATOM 1440 O O . LEU A 1 182 ? -21.798 -26.051 -20.623 1.00 73.06 182 LEU A O 1
ATOM 1444 N N . GLU A 1 183 ? -21.520 -24.101 -21.701 1.00 71.12 183 GLU A N 1
ATOM 1445 C CA . GLU A 1 183 ? -22.108 -23.265 -20.643 1.00 71.12 183 GLU A CA 1
ATOM 1446 C C . GLU A 1 183 ? -23.608 -23.532 -20.462 1.00 71.12 183 GLU A C 1
ATOM 1448 O O . GLU A 1 183 ? -24.081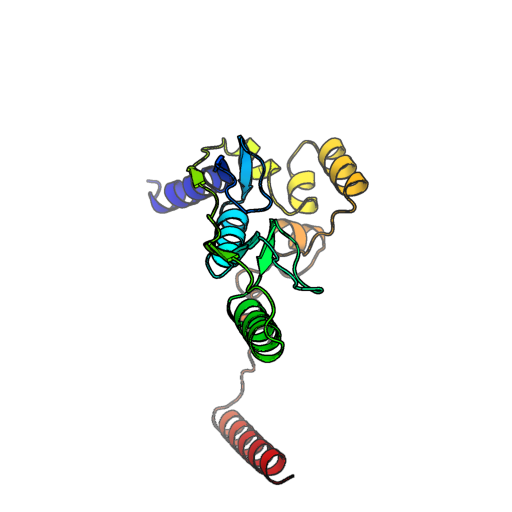 -23.536 -19.330 1.00 71.12 183 GLU A O 1
ATOM 1453 N N . ASP A 1 184 ? -24.343 -23.817 -21.541 1.00 63.16 184 ASP A N 1
ATOM 1454 C CA . ASP A 1 184 ? -25.764 -24.179 -21.456 1.00 63.16 184 ASP A CA 1
ATOM 1455 C C . ASP A 1 184 ? -25.984 -25.563 -20.809 1.00 63.16 184 ASP A C 1
ATOM 1457 O O . ASP A 1 184 ? -26.986 -25.767 -20.129 1.00 63.16 184 ASP A O 1
ATOM 1461 N N . ILE A 1 185 ? -25.038 -26.499 -20.961 1.00 61.94 185 ILE A N 1
ATOM 1462 C CA . ILE A 1 185 ? -25.096 -27.831 -20.328 1.00 61.94 185 ILE A CA 1
ATOM 1463 C C . ILE A 1 185 ? -24.847 -27.736 -18.814 1.00 61.94 185 ILE A C 1
ATOM 1465 O O . ILE A 1 185 ? -25.509 -28.424 -18.045 1.00 61.94 185 ILE A O 1
ATOM 1469 N N . ASP A 1 186 ? -23.946 -26.853 -18.374 1.00 58.31 186 ASP A N 1
ATOM 1470 C CA . ASP A 1 186 ? -23.619 -26.665 -16.951 1.00 58.31 186 ASP A CA 1
ATOM 1471 C C . ASP A 1 186 ? -24.716 -25.910 -16.157 1.00 58.31 186 ASP A C 1
ATOM 1473 O O . ASP A 1 186 ? -24.607 -25.770 -14.938 1.00 58.31 186 ASP A O 1
ATOM 1477 N N . ILE A 1 187 ? -25.762 -25.397 -16.821 1.00 57.81 187 ILE A N 1
ATOM 1478 C CA . ILE A 1 187 ? -26.908 -24.703 -16.195 1.00 57.81 187 ILE A CA 1
ATOM 1479 C C . ILE A 1 187 ? -28.107 -25.653 -15.978 1.00 57.81 187 ILE A C 1
ATOM 1481 O O . ILE A 1 187 ? -29.010 -25.329 -15.203 1.00 57.81 187 ILE A O 1
ATOM 1485 N N . GLU A 1 188 ? -28.129 -26.816 -16.639 1.00 52.97 188 GLU A N 1
ATOM 1486 C CA . GLU A 1 188 ? -29.234 -27.788 -16.562 1.00 52.97 188 GLU A CA 1
ATOM 1487 C C . GLU A 1 188 ? -29.068 -28.876 -15.473 1.00 52.97 188 GLU A C 1
ATOM 1489 O O . GLU A 1 188 ? -30.020 -29.628 -15.248 1.00 52.97 188 GLU A O 1
ATOM 1494 N N . ASP A 1 189 ? -27.937 -28.910 -14.751 1.00 42.31 189 ASP A N 1
ATOM 1495 C CA . ASP A 1 189 ? -27.676 -29.761 -13.565 1.00 42.31 189 ASP A CA 1
ATOM 1496 C C . ASP A 1 189 ? -27.676 -28.960 -12.240 1.00 42.31 189 ASP A C 1
ATOM 1498 O O . ASP A 1 189 ? -28.124 -29.516 -11.204 1.00 42.31 189 ASP A O 1
#

pLDDT: mean 88.68, std 7.61, range [42.31, 96.88]

Solvent-accessible surface area (backbone atoms only — not comparable to full-atom values): 10804 Å² total; per-residue (Å²): 135,85,61,66,69,61,56,52,57,51,52,51,52,21,49,45,32,26,29,28,66,40,27,64,70,52,92,59,54,68,68,39,76,43,50,45,65,61,54,49,54,53,30,62,65,36,56,72,26,29,28,26,70,38,28,63,69,47,92,83,54,50,60,71,40,80,38,48,66,65,61,54,51,56,52,38,55,51,27,58,73,68,79,42,56,58,60,42,67,44,79,39,45,52,52,43,66,46,84,36,82,40,57,70,70,58,41,52,57,67,43,90,42,55,66,45,18,31,72,72,56,65,37,70,61,43,49,53,53,36,60,75,64,68,62,82,73,85,62,80,47,55,60,38,16,56,76,74,69,48,78,34,65,52,82,84,40,28,76,84,51,75,76,64,79,86,73,56,69,70,59,48,51,54,50,50,53,54,49,52,59,52,57,59,56,70,70,76,117

Secondary structure (DSSP, 8-state):
---HHHHHHHHHHHT-EEEEEE-TTSSPPTT-EEEHHHHHHHHHHHHTEEEEEE-TT-SS--TT-EEEHHHHHHHHHHHHHTTPPPPEEEEPPPPEEEEE---HHHHHHT-S-HHHHHTTS-HHHHHHHHHHTTPPP---SHHHHHHHTPPPSSGGGSHHHHT-----HHHHHHHHHHHHHHHHHTT--

Foldseek 3Di:
DDDVVVVVVLQCLQQQWWAWCFAFLFPDDHRDIDGPVVLVVRLVVQQQWKAFCFQFPQPPDDHRDTDGPVVLVVRQVVCVVVVTDHTDIDRTDRIDTGTGGHDSLVSQCPDLALQSNLVPDPVVVSVVVCVVVVRDGPLQAAVSCVVVVHDGCDDCNPPVNVPDDDDDPVVVVVVVVVVVVVVVVVVVD

Sequence (189 aa):
TINNKHIEVIVRQMMRRVQIEDPGDTTFLEGEAVEKWEFVEQNDWIYDKKVVVDAGESAKLRPGQLVTVRQLREENSFLKRNDREIVKFRDAIPATSSPLLQGITKSSLGTTSWISAASFQETTKVLSTAAIGARTDFLNGLKENVIVGKKIPAGTGLKKYNNLFVTTQEAHEAYKERQALLEDIDIED

Nearest PDB structures (foldseek):
  4g7z-assembly2_N  TM=8.120E-01  e=8.518E-12  Thermus thermophilus HB8
  7rdq-assembly1_D  TM=8.234E-01  e=5.580E-11  Thermus thermophilus HB8
  6vvs-assembly1_D  TM=7.415E-01  e=2.471E-11  Mycolicibacterium smegmatis MC2 155
  5zx2-assembly1_D  TM=7.170E-01  e=4.080E-11  Mycobacterium tuberculosis H37Rv
  1ynn-assembly1_J  TM=6.951E-01  e=5.941E-11  Thermus aquaticus

Radius of gyration: 25.39 Å; Cα contacts (8 Å, |Δi|>4): 231; chains: 1; bounding box: 59×49×66 Å

Mean predicted aligned error: 8.79 Å